Protein AF-A0A7S0RWA7-F1 (afdb_monomer)

Secondary structure (DSSP, 8-state):
-GGGHHHHHHHHHHHHHHHHHHHHHTTTTTS-TTTSSHHHHHHHHHHHHHH-HHHHHHTTHHHHHHHHHHHHHHHHHTT--SSSTTSPTT-TT-----S-TT----GGGSHHHHHHTTTT--S-HHHHHHS---GGGGHHHHHIIIIIHHHHHHHHHHT--TT-HHHHHHHHHHHHHHHTTS-TTSHHHHHHHHHHHHHHHHHHHHTPPP---HHHHHT-HHHHHHHHHHHHHHHHHHHHTT-

Mean predicted aligned error: 8.2 Å

InterPro domains:
  IPR012890 Intron Large complex component GCFC2-like [PTHR12214] (5-239)
  IPR022783 GCF, C-terminal [PF07842] (38-195)

Foldseek 3Di:
DVVPVLQVVQVVQLVVLVVVLVVLLCPLVPPDPCLSALLSVLVVLLVCCVVPVPVCVVVVVLVCLLVSNLSRLQSQCSPDDQLCVPARRSCPDDDDDPDPPDDGPEPCVTPNNVSLVCRPCPPDVVVSVVPPDDSNNCNVLVNCLPRVLVSLLCCLQPPQDLLDLSNLVNNVVRLVSNCVRDPCPDPSNVVSVVSNVVNLVVLQVVLDADPDDPVVCVVDVVNVVSRVVSVSSNVSNVSSPVD

Solvent-accessible surface area (backbone atoms only — not comparable to full-atom values): 13963 Å² total; per-residue (Å²): 127,75,82,70,56,53,62,58,50,22,52,53,50,34,53,52,52,48,53,52,52,57,51,60,73,47,74,40,70,85,44,57,76,63,63,41,39,66,67,39,42,49,52,53,55,51,49,43,42,72,76,36,48,68,59,37,58,76,66,45,42,59,76,46,48,46,68,70,45,41,64,57,46,51,60,55,52,71,73,63,52,52,72,53,68,86,50,59,78,54,42,84,88,72,79,95,65,97,61,82,82,87,68,84,60,54,71,76,76,34,71,60,40,64,68,50,70,63,52,81,38,69,97,48,59,74,58,42,73,71,71,53,90,56,71,42,68,52,36,60,41,49,41,41,65,70,54,47,45,61,52,49,38,49,42,54,65,75,67,56,46,59,63,36,53,66,33,25,38,37,50,51,48,55,52,54,61,46,52,77,61,45,55,70,85,40,69,72,45,41,50,39,53,48,41,49,50,51,52,52,51,52,51,50,62,74,22,58,73,79,94,68,54,70,70,59,35,75,73,29,74,65,50,41,51,52,47,56,50,25,51,52,43,40,54,32,31,56,52,14,78,71,93

Structure (mmCIF, N/CA/C/O backbone):
data_AF-A0A7S0RWA7-F1
#
_entry.id   AF-A0A7S0RWA7-F1
#
loop_
_atom_site.group_PDB
_atom_site.id
_atom_site.type_symbol
_atom_site.label_atom_id
_atom_site.label_alt_id
_atom_site.label_comp_id
_atom_site.label_asym_id
_atom_site.label_entity_id
_atom_site.label_seq_id
_atom_site.pdbx_PDB_ins_code
_atom_site.Cartn_x
_atom_site.Cartn_y
_atom_site.Cartn_z
_atom_site.occupancy
_atom_site.B_iso_or_equiv
_atom_site.auth_seq_id
_atom_site.auth_comp_id
_atom_site.auth_asym_id
_atom_site.auth_atom_id
_atom_site.pdbx_PDB_model_num
ATOM 1 N N . TRP A 1 1 ? 11.711 -21.401 -27.915 1.00 38.28 1 TRP A N 1
ATOM 2 C CA . TRP A 1 1 ? 11.589 -22.416 -26.856 1.00 38.28 1 TRP A CA 1
ATOM 3 C C . TRP A 1 1 ? 11.104 -21.820 -25.529 1.00 38.28 1 TRP A C 1
ATOM 5 O O . TRP A 1 1 ? 10.479 -22.558 -24.794 1.00 38.28 1 TRP A O 1
ATOM 15 N N . GLU A 1 2 ? 11.252 -20.511 -25.262 1.00 41.25 2 GLU A N 1
ATOM 16 C CA . GLU A 1 2 ? 10.719 -19.856 -24.040 1.00 41.25 2 GLU A CA 1
ATOM 17 C C . GLU A 1 2 ? 9.183 -19.671 -23.992 1.00 41.25 2 GLU A C 1
ATOM 19 O O . GLU A 1 2 ? 8.619 -19.583 -22.914 1.00 41.25 2 GLU A O 1
ATOM 24 N N . GLY A 1 3 ? 8.471 -19.676 -25.126 1.00 43.50 3 GLY A N 1
ATOM 25 C CA . GLY A 1 3 ? 7.028 -19.359 -25.153 1.00 43.50 3 GLY A CA 1
ATOM 26 C C . GLY A 1 3 ? 6.051 -20.483 -24.769 1.00 43.50 3 GLY A C 1
ATOM 27 O O . GLY A 1 3 ? 4.848 -20.263 -24.817 1.00 43.50 3 GLY A O 1
ATOM 28 N N . LEU A 1 4 ? 6.524 -21.697 -24.452 1.00 42.16 4 LEU A N 1
ATOM 29 C CA . LEU A 1 4 ? 5.655 -22.837 -24.087 1.00 42.16 4 LEU A CA 1
ATOM 30 C C . LEU A 1 4 ? 5.568 -23.077 -22.572 1.00 42.16 4 LEU A C 1
ATOM 32 O O . LEU A 1 4 ? 4.609 -23.694 -22.117 1.00 42.16 4 LEU A O 1
ATOM 36 N N . GLU A 1 5 ? 6.533 -22.589 -21.788 1.00 50.97 5 GLU A N 1
ATOM 37 C CA . GLU A 1 5 ? 6.518 -22.719 -20.322 1.00 50.97 5 GLU A CA 1
ATOM 38 C C . GLU A 1 5 ? 5.711 -21.602 -19.646 1.00 50.97 5 GLU A C 1
ATOM 40 O O . GLU A 1 5 ? 5.103 -21.829 -18.602 1.00 50.97 5 GLU A O 1
ATOM 45 N N . GLU A 1 6 ? 5.640 -20.430 -20.276 1.00 60.72 6 GLU A N 1
ATOM 46 C CA . GLU A 1 6 ? 4.922 -19.249 -19.789 1.00 60.72 6 GLU A CA 1
ATOM 47 C C . GLU A 1 6 ? 3.414 -19.486 -19.524 1.00 60.72 6 GLU A C 1
ATOM 49 O O . GLU A 1 6 ? 2.965 -19.176 -18.418 1.00 60.72 6 GLU A O 1
ATOM 54 N N . PRO A 1 7 ? 2.621 -20.109 -20.430 1.00 67.75 7 PRO A N 1
ATOM 55 C CA . PRO A 1 7 ? 1.195 -20.331 -20.170 1.00 67.75 7 PRO A CA 1
ATOM 56 C C . PRO A 1 7 ? 0.947 -21.350 -19.049 1.00 67.75 7 PRO A C 1
ATOM 58 O O . PRO A 1 7 ? 0.068 -21.154 -18.215 1.00 67.75 7 PRO A O 1
ATOM 61 N N . ALA A 1 8 ? 1.756 -22.412 -18.966 1.00 78.38 8 ALA A N 1
ATOM 62 C CA . ALA A 1 8 ? 1.624 -23.422 -17.915 1.00 78.38 8 ALA A CA 1
ATOM 63 C C . ALA A 1 8 ? 1.997 -22.867 -16.526 1.00 78.38 8 ALA A C 1
ATOM 65 O O . ALA A 1 8 ? 1.396 -23.235 -15.513 1.00 78.38 8 ALA A O 1
ATOM 66 N N . GLN A 1 9 ? 2.983 -21.966 -16.463 1.00 78.44 9 GLN A N 1
ATOM 67 C CA . GLN A 1 9 ? 3.357 -21.264 -15.234 1.00 78.44 9 GLN A CA 1
ATOM 68 C C . GLN A 1 9 ? 2.274 -20.271 -14.800 1.00 78.44 9 GLN A C 1
ATOM 70 O O . GLN A 1 9 ? 1.915 -20.250 -13.620 1.00 78.44 9 GLN A O 1
ATOM 75 N N . ALA A 1 10 ? 1.714 -19.513 -15.745 1.00 79.06 10 ALA A N 1
ATOM 76 C CA . ALA A 1 10 ? 0.605 -18.596 -15.502 1.00 79.06 10 ALA A CA 1
ATOM 77 C C . ALA A 1 10 ? -0.643 -19.316 -14.968 1.00 79.06 10 ALA A C 1
ATOM 79 O O . ALA A 1 10 ? -1.221 -18.894 -13.966 1.00 79.06 10 ALA A O 1
ATOM 80 N N . GLU A 1 11 ? -1.024 -20.445 -15.571 1.00 83.94 11 GLU A N 1
ATOM 81 C CA . GLU A 1 11 ? -2.154 -21.258 -15.106 1.00 83.94 11 GLU A CA 1
ATOM 82 C C . GLU A 1 11 ? -1.924 -21.807 -13.694 1.00 83.94 11 GLU A C 1
ATOM 84 O O . GLU A 1 11 ? -2.813 -21.737 -12.839 1.00 83.94 11 GLU A O 1
ATOM 89 N N . ARG A 1 12 ? -0.716 -22.313 -13.413 1.00 86.50 12 ARG A N 1
ATOM 90 C CA . ARG A 1 12 ? -0.358 -22.808 -12.077 1.00 86.50 12 ARG A CA 1
ATOM 91 C C . ARG A 1 12 ? -0.399 -21.693 -11.033 1.00 86.50 12 ARG A C 1
ATOM 93 O O . ARG A 1 12 ? -0.885 -21.923 -9.924 1.00 86.50 12 ARG A O 1
ATOM 100 N N . TYR A 1 13 ? 0.097 -20.507 -11.378 1.00 83.94 13 TYR A N 1
ATOM 101 C CA . TYR A 1 13 ? 0.016 -19.327 -10.523 1.00 83.94 13 TYR A CA 1
ATOM 102 C C . TYR A 1 13 ? -1.443 -18.946 -10.251 1.00 83.94 13 TYR A C 1
ATOM 104 O O . TYR A 1 13 ? -1.824 -18.822 -9.091 1.00 83.94 13 TYR A O 1
ATOM 112 N N . ALA A 1 14 ? -2.279 -18.850 -11.288 1.00 84.62 14 ALA A N 1
ATOM 113 C CA . ALA A 1 14 ? -3.688 -18.487 -11.151 1.00 84.62 14 ALA A CA 1
ATOM 114 C C . ALA A 1 14 ? -4.474 -19.492 -10.290 1.00 84.62 14 ALA A C 1
ATOM 116 O O . ALA A 1 14 ? -5.289 -19.094 -9.455 1.00 84.62 14 ALA A O 1
ATOM 117 N N . ALA A 1 15 ? -4.210 -20.793 -10.454 1.00 88.44 15 ALA A N 1
ATOM 118 C CA . ALA A 1 15 ? -4.806 -21.838 -9.624 1.00 88.44 15 ALA A CA 1
ATOM 119 C C . ALA A 1 15 ? -4.381 -21.704 -8.154 1.00 88.44 15 ALA A C 1
ATOM 121 O O . ALA A 1 15 ? -5.233 -21.720 -7.265 1.00 88.44 15 ALA A O 1
ATOM 122 N N . ARG A 1 16 ? -3.080 -21.506 -7.898 1.00 89.12 16 ARG A N 1
ATOM 123 C CA . ARG A 1 16 ? -2.559 -21.338 -6.535 1.00 89.12 16 ARG A CA 1
ATOM 124 C C . ARG A 1 16 ? -3.069 -20.059 -5.876 1.00 89.12 16 ARG A C 1
ATOM 126 O O . ARG A 1 16 ? -3.416 -20.081 -4.701 1.00 89.12 16 ARG A O 1
ATOM 133 N N . HIS A 1 17 ? -3.128 -18.963 -6.624 1.00 86.75 17 HIS A N 1
ATOM 134 C CA . HIS A 1 17 ? -3.680 -17.698 -6.158 1.00 86.75 17 HIS A CA 1
ATOM 135 C C . HIS A 1 17 ? -5.142 -17.869 -5.731 1.00 86.75 17 HIS A C 1
ATOM 137 O O . HIS A 1 17 ? -5.516 -17.451 -4.639 1.00 86.75 17 HIS A O 1
ATOM 143 N N . ARG A 1 18 ? -5.959 -18.547 -6.548 1.00 88.44 18 ARG A N 1
ATOM 144 C CA . ARG A 1 18 ? -7.365 -18.820 -6.222 1.00 88.44 18 ARG A CA 1
ATOM 145 C C . ARG A 1 18 ? -7.515 -19.644 -4.946 1.00 88.44 18 ARG A C 1
ATOM 147 O O . ARG A 1 18 ? -8.280 -19.248 -4.079 1.00 88.44 18 ARG A O 1
ATOM 154 N N . GLU A 1 19 ? -6.748 -20.724 -4.809 1.00 92.56 19 GLU A N 1
ATOM 155 C CA . GLU A 1 19 ? -6.737 -21.564 -3.602 1.00 92.56 19 GLU A CA 1
ATOM 156 C C . GLU A 1 19 ? -6.406 -20.742 -2.344 1.00 92.56 19 GLU A C 1
ATOM 158 O O . GLU A 1 19 ? -7.077 -20.862 -1.321 1.00 92.56 19 GLU A O 1
ATOM 163 N N . VAL A 1 20 ? -5.397 -19.867 -2.425 1.00 91.62 20 VAL A N 1
ATOM 164 C CA . VAL A 1 20 ? -5.009 -18.987 -1.312 1.00 91.62 20 VAL A CA 1
ATOM 165 C C . VAL A 1 20 ? -6.119 -17.991 -0.971 1.00 91.62 20 VAL A C 1
ATOM 167 O O . VAL A 1 20 ? -6.389 -17.782 0.209 1.00 91.62 20 VAL A O 1
ATOM 170 N N . MET A 1 21 ? -6.782 -17.401 -1.969 1.00 89.19 21 MET A N 1
ATOM 171 C CA . MET A 1 21 ? -7.878 -16.450 -1.738 1.00 89.19 21 MET A CA 1
ATOM 172 C C . MET A 1 21 ? -9.136 -17.127 -1.180 1.00 89.19 21 MET A C 1
ATOM 174 O O . MET A 1 21 ? -9.784 -16.574 -0.293 1.00 89.19 21 MET 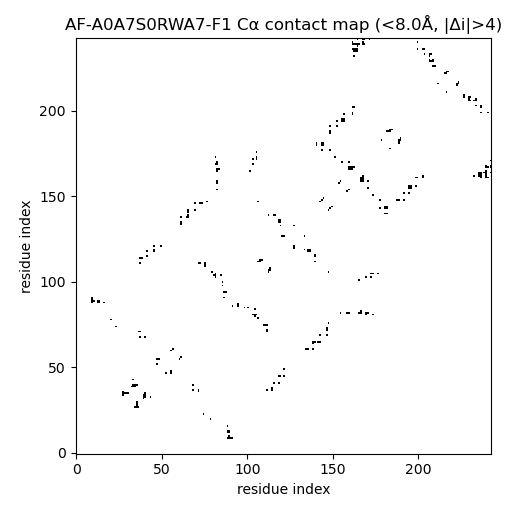A O 1
ATOM 178 N N . GLU A 1 22 ? -9.459 -18.338 -1.639 1.00 91.00 22 GLU A N 1
ATOM 179 C CA . GLU A 1 22 ? -10.543 -19.151 -1.074 1.00 91.00 22 GLU A CA 1
ATOM 180 C C . GLU A 1 22 ? -10.253 -19.514 0.388 1.00 91.00 22 GLU A C 1
ATOM 182 O O . GLU A 1 22 ? -11.122 -19.360 1.245 1.00 91.00 22 GLU A O 1
ATOM 187 N N . ALA A 1 23 ? -9.016 -19.9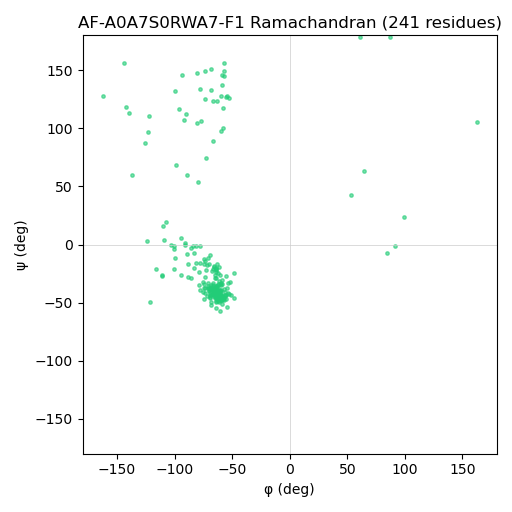10 0.705 1.00 91.62 23 ALA A N 1
ATOM 188 C CA . ALA A 1 23 ? -8.607 -20.158 2.085 1.00 91.62 23 ALA A CA 1
ATOM 189 C C . ALA A 1 23 ? -8.695 -18.884 2.944 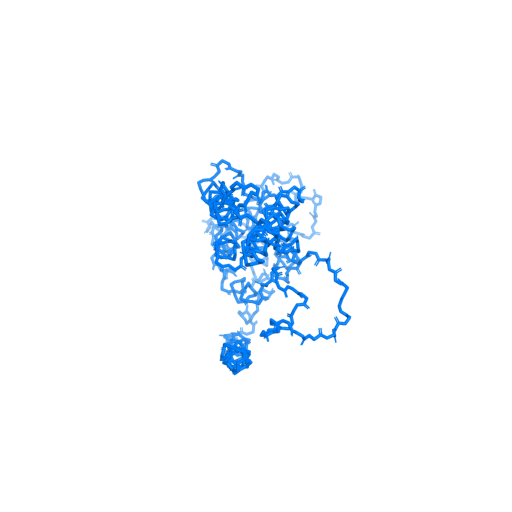1.00 91.62 23 ALA A C 1
ATOM 191 O O . ALA A 1 23 ? -9.261 -18.928 4.037 1.00 91.62 23 ALA A O 1
ATOM 192 N N . ALA A 1 24 ? -8.211 -17.742 2.439 1.00 89.69 24 ALA A N 1
ATOM 193 C CA . ALA A 1 24 ? -8.260 -16.451 3.130 1.00 89.69 24 ALA A CA 1
ATOM 194 C C . ALA A 1 24 ? -9.695 -16.037 3.510 1.00 89.69 24 ALA A C 1
ATOM 196 O O . ALA A 1 24 ? -9.916 -15.540 4.614 1.00 89.69 24 ALA A O 1
ATOM 197 N N . ALA A 1 25 ? -10.678 -16.311 2.645 1.00 88.12 25 ALA A N 1
ATOM 198 C CA . ALA A 1 25 ? -12.090 -16.028 2.910 1.00 88.12 25 ALA A CA 1
ATOM 199 C C . ALA A 1 25 ? -12.686 -16.853 4.068 1.00 88.12 25 ALA A C 1
ATOM 201 O O . ALA A 1 25 ? -13.715 -16.477 4.623 1.00 88.12 25 ALA A O 1
ATOM 202 N N . THR A 1 26 ? -12.049 -17.965 4.444 1.00 92.94 26 THR A N 1
ATOM 203 C CA . THR A 1 26 ? -12.540 -18.883 5.488 1.00 92.94 26 THR A CA 1
ATOM 204 C C . THR A 1 26 ? -11.808 -18.756 6.825 1.00 92.94 26 THR A C 1
ATOM 206 O O . THR A 1 26 ? -12.179 -19.436 7.776 1.00 92.94 26 THR A O 1
ATOM 209 N N . VAL A 1 27 ? -10.811 -17.867 6.938 1.00 93.81 27 VAL A N 1
ATOM 210 C CA . VAL A 1 27 ? -9.953 -17.734 8.137 1.00 93.81 27 VAL A CA 1
ATOM 211 C C . VAL A 1 27 ? -10.733 -17.421 9.419 1.00 93.81 27 VAL A C 1
ATOM 213 O O . VAL A 1 27 ? -10.302 -17.831 10.488 1.00 93.81 27 VAL A O 1
ATOM 216 N N . PHE A 1 28 ? -11.865 -16.719 9.318 1.00 93.44 28 PHE A N 1
ATOM 217 C CA . PHE A 1 28 ? -12.720 -16.362 10.459 1.00 93.44 28 PHE A CA 1
ATOM 218 C C . PHE A 1 28 ? -14.060 -17.113 10.475 1.00 93.44 28 PHE A C 1
ATOM 220 O O . PHE A 1 28 ? -14.987 -16.699 11.164 1.00 93.44 28 PHE A O 1
ATOM 227 N N . ALA A 1 29 ? -14.195 -18.197 9.704 1.00 92.19 29 ALA A N 1
ATOM 228 C CA . ALA A 1 29 ? -15.466 -18.913 9.568 1.00 92.19 29 ALA A CA 1
ATOM 229 C C . ALA A 1 29 ? -15.915 -19.633 10.854 1.00 92.19 29 ALA A C 1
ATOM 231 O O . ALA A 1 29 ? -17.099 -19.924 11.007 1.00 92.19 29 ALA A O 1
ATOM 232 N N . ASP A 1 30 ? -14.981 -19.937 11.754 1.00 94.25 30 ASP A N 1
ATOM 233 C CA . ASP A 1 30 ? -15.203 -20.584 13.050 1.00 94.25 30 ASP A CA 1
ATOM 234 C C . ASP A 1 30 ? -15.198 -19.602 14.234 1.00 94.25 30 ASP A C 1
ATOM 236 O O . ASP A 1 30 ? -15.404 -20.019 15.374 1.00 94.25 30 ASP A O 1
ATOM 240 N N . ALA A 1 31 ? -14.977 -18.309 13.981 1.00 94.00 31 ALA A N 1
ATOM 241 C CA . ALA A 1 31 ? -15.070 -17.273 15.000 1.00 94.00 31 ALA A CA 1
ATOM 242 C C . ALA A 1 31 ? -16.537 -17.001 15.371 1.00 94.00 31 ALA A C 1
ATOM 244 O O . ALA A 1 31 ? -17.433 -17.090 14.530 1.00 94.00 31 ALA A O 1
ATOM 245 N N . ASP A 1 32 ? -16.781 -16.614 16.626 1.00 94.56 32 ASP A N 1
ATOM 246 C CA . ASP A 1 32 ? -18.096 -16.122 17.042 1.00 94.56 32 ASP A CA 1
ATOM 247 C C . ASP A 1 32 ? -18.518 -14.916 16.188 1.00 94.56 32 ASP A C 1
ATOM 249 O O . ASP A 1 32 ? -17.680 -14.116 15.766 1.00 94.56 32 ASP A O 1
ATOM 253 N N . GLU A 1 33 ? -19.826 -14.745 15.966 1.00 92.31 33 GLU A N 1
ATOM 254 C CA . GLU A 1 33 ? -20.394 -13.696 15.096 1.00 92.31 33 GLU A CA 1
ATOM 255 C C . GLU A 1 33 ? -19.870 -12.290 15.440 1.00 92.31 33 GLU A C 1
ATOM 257 O O . GLU A 1 33 ? -19.637 -11.454 14.567 1.00 92.31 33 GLU A O 1
ATOM 262 N N . GLU A 1 34 ? -19.594 -12.063 16.722 1.00 91.94 34 GLU A N 1
ATOM 263 C CA . GLU A 1 34 ? -19.056 -10.819 17.256 1.00 91.94 34 GLU A CA 1
ATOM 264 C C . GLU A 1 34 ? -17.594 -10.513 16.890 1.00 91.94 34 GLU A C 1
ATOM 266 O O . GLU A 1 34 ? -17.175 -9.356 16.979 1.00 91.94 34 GLU A O 1
ATOM 271 N N . PHE A 1 35 ? -16.839 -11.514 16.439 1.00 92.56 35 PHE A N 1
ATOM 272 C CA . PHE A 1 35 ? -15.452 -11.397 15.980 1.00 92.56 35 PHE A CA 1
ATOM 273 C C . PHE A 1 35 ? -15.258 -11.919 14.549 1.00 92.56 35 PHE A C 1
ATOM 275 O O . PHE A 1 35 ? -14.145 -11.929 14.043 1.00 92.56 35 PHE A O 1
ATOM 282 N N . ALA A 1 36 ? -16.317 -12.347 13.862 1.00 92.69 36 ALA A N 1
ATOM 283 C CA . ALA A 1 36 ? -16.200 -12.929 12.526 1.00 92.69 36 ALA A CA 1
ATOM 284 C C . ALA A 1 36 ? -15.861 -11.895 11.433 1.00 92.69 36 ALA A C 1
ATOM 286 O O . ALA A 1 36 ? -15.432 -12.258 10.337 1.00 92.69 36 ALA A O 1
ATOM 287 N N . SER A 1 37 ? -16.055 -10.596 11.695 1.00 94.50 37 SER A N 1
ATOM 288 C CA . SER A 1 37 ? -15.815 -9.538 10.709 1.00 94.50 37 SER A CA 1
ATOM 289 C C . SER A 1 37 ? -15.256 -8.253 11.314 1.00 94.50 37 SER A C 1
ATOM 291 O O . SER A 1 37 ? -15.501 -7.925 12.474 1.00 94.50 37 SER A O 1
ATOM 293 N N . LEU A 1 38 ? -14.566 -7.473 10.475 1.00 95.75 38 LEU A N 1
ATOM 294 C CA . LEU A 1 38 ? -14.041 -6.156 10.841 1.00 95.75 38 LEU A CA 1
ATOM 295 C C . LEU A 1 38 ? -15.138 -5.220 11.370 1.00 95.75 38 LEU A C 1
ATOM 297 O O . LEU A 1 38 ? -14.936 -4.550 12.378 1.00 95.75 38 LEU A O 1
ATOM 301 N N . GLY A 1 39 ? -16.302 -5.206 10.712 1.00 95.38 39 GLY A N 1
ATOM 302 C CA . GLY A 1 39 ? -17.442 -4.383 11.117 1.00 95.38 39 GLY A CA 1
ATOM 303 C C . GLY A 1 39 ? -18.016 -4.789 12.477 1.00 95.38 39 GLY A C 1
ATOM 304 O O . GLY A 1 39 ? -18.332 -3.918 13.283 1.00 95.38 39 GLY A O 1
ATOM 305 N N . ALA A 1 40 ? -18.083 -6.093 12.771 1.00 95.12 40 ALA A N 1
ATOM 306 C CA . ALA A 1 40 ? -18.539 -6.584 14.073 1.00 95.12 40 ALA A CA 1
ATOM 307 C C . ALA A 1 40 ? -17.592 -6.150 15.205 1.00 95.12 40 ALA A C 1
ATOM 309 O O . ALA A 1 40 ? -18.041 -5.616 16.220 1.00 95.12 40 ALA A O 1
ATOM 310 N N . VAL A 1 41 ? -16.276 -6.288 15.000 1.00 96.25 41 VAL A N 1
ATOM 311 C CA . VAL A 1 41 ? -15.276 -5.833 15.980 1.00 96.25 41 VAL A CA 1
ATOM 312 C C . VAL A 1 41 ? -15.319 -4.314 16.146 1.00 96.25 41 VAL A C 1
ATOM 314 O O . VAL A 1 41 ? -15.275 -3.834 17.279 1.00 96.25 41 VAL A O 1
ATOM 317 N N . LYS A 1 42 ? -15.453 -3.557 15.045 1.00 95.62 42 LYS A N 1
ATOM 318 C CA . LYS A 1 42 ? -15.608 -2.094 15.081 1.00 95.62 42 LYS A CA 1
ATOM 319 C C . LYS A 1 42 ? -16.779 -1.693 15.972 1.00 95.62 42 LYS A C 1
ATOM 321 O O . LYS A 1 42 ? -16.570 -0.941 16.919 1.00 95.62 42 LYS A O 1
ATOM 326 N N . ALA A 1 43 ? -17.964 -2.248 15.713 1.00 94.06 43 ALA A N 1
ATOM 327 C CA . ALA A 1 43 ? -19.177 -1.916 16.452 1.00 94.06 43 ALA A CA 1
ATOM 328 C C . ALA A 1 43 ? -19.007 -2.132 17.963 1.00 94.06 43 ALA A C 1
ATOM 330 O O . ALA A 1 43 ? -19.348 -1.260 18.753 1.00 94.06 43 ALA A O 1
ATOM 331 N N . ARG A 1 44 ? -18.383 -3.240 18.384 1.00 94.19 44 ARG A N 1
ATOM 332 C CA . ARG A 1 44 ? -18.151 -3.500 19.816 1.00 94.19 44 ARG A CA 1
ATOM 333 C C . ARG A 1 44 ? -17.185 -2.524 20.470 1.00 94.19 44 ARG A C 1
ATOM 335 O O . ARG A 1 44 ? -17.375 -2.169 21.632 1.00 94.19 44 ARG A O 1
ATOM 342 N N . LEU A 1 45 ? -16.124 -2.133 19.767 1.00 94.12 45 LEU A N 1
ATOM 343 C CA . LEU A 1 45 ? -15.159 -1.174 20.305 1.00 94.12 45 LEU A CA 1
ATOM 344 C C . LEU A 1 45 ? -15.759 0.233 20.385 1.00 94.12 45 LEU A C 1
ATOM 346 O O . LEU A 1 45 ? -15.521 0.935 21.368 1.00 94.12 45 LEU A O 1
ATOM 350 N N . GLU A 1 46 ? -16.598 0.607 19.419 1.00 92.75 46 GLU A N 1
ATOM 351 C CA . GLU A 1 46 ? -17.374 1.849 19.464 1.00 92.75 46 GLU A CA 1
ATOM 352 C C . GLU A 1 46 ? -18.402 1.826 20.602 1.00 92.75 46 GLU A C 1
ATOM 354 O O . GLU A 1 46 ? -18.462 2.774 21.385 1.00 92.75 46 GLU A O 1
ATOM 359 N N . ASP A 1 47 ? -19.126 0.720 20.786 1.00 93.31 47 ASP A N 1
ATOM 360 C CA . ASP A 1 47 ? -20.053 0.534 21.908 1.00 93.31 47 ASP A CA 1
ATOM 361 C C . ASP A 1 47 ? -19.334 0.612 23.261 1.00 93.31 47 ASP A C 1
ATOM 363 O O . ASP A 1 47 ? -19.848 1.222 24.205 1.00 93.31 47 ASP A O 1
ATOM 367 N N . PHE A 1 48 ? -18.129 0.039 23.368 1.00 93.19 48 PHE A N 1
ATOM 368 C CA . PHE A 1 48 ? -17.297 0.144 24.568 1.00 93.19 48 PHE A CA 1
ATOM 369 C C . PHE A 1 48 ? -16.871 1.596 24.828 1.00 93.19 48 PHE A C 1
ATOM 371 O O . PHE A 1 48 ? -17.008 2.076 25.957 1.00 93.19 48 PHE A O 1
ATOM 378 N N . LYS A 1 49 ? -16.428 2.317 23.790 1.00 91.25 49 LYS A N 1
ATOM 379 C CA . LYS A 1 49 ? -16.049 3.736 23.877 1.00 91.25 49 LYS A CA 1
ATOM 380 C C . LYS A 1 49 ? -17.229 4.617 24.299 1.00 91.25 49 LYS A C 1
ATOM 382 O O . LYS A 1 49 ? -17.054 5.497 25.141 1.00 91.25 49 LYS A O 1
ATOM 387 N N . LEU A 1 50 ? -18.423 4.361 23.762 1.00 90.44 50 LEU A N 1
ATOM 388 C CA . LEU A 1 50 ? -19.647 5.108 24.075 1.00 90.44 50 LEU A CA 1
ATOM 389 C C . LEU A 1 50 ? -20.180 4.799 25.479 1.00 90.44 50 LEU A C 1
ATOM 391 O O . LEU A 1 50 ? -20.560 5.712 26.211 1.00 90.44 50 LEU A O 1
AT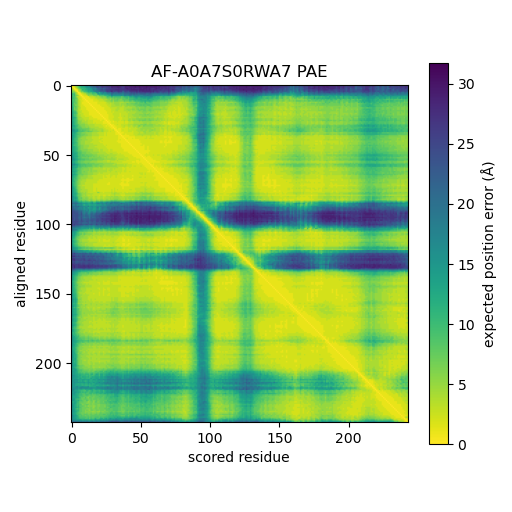OM 395 N N . SER A 1 51 ? -20.202 3.523 25.864 1.00 93.38 51 SER A N 1
ATOM 396 C CA . SER A 1 51 ? -20.792 3.080 27.135 1.00 93.38 51 SER A CA 1
ATOM 397 C C . SER A 1 51 ? -19.872 3.334 28.331 1.00 93.38 51 SER A C 1
ATOM 399 O O . SER A 1 51 ? -20.347 3.650 29.423 1.00 93.38 51 SER A O 1
ATOM 401 N N . TYR A 1 52 ? -18.555 3.216 28.133 1.00 93.38 52 TYR A N 1
ATOM 402 C CA . TYR A 1 52 ? -17.548 3.292 29.195 1.00 93.38 52 TYR A CA 1
ATOM 403 C C . TYR A 1 52 ? -16.328 4.140 28.778 1.00 93.38 52 TYR A C 1
ATOM 405 O O . TYR A 1 52 ? -15.193 3.657 28.812 1.00 93.38 52 TYR A O 1
ATOM 413 N N . PRO A 1 53 ? -16.502 5.435 28.443 1.00 90.06 53 PRO A N 1
ATOM 414 C CA . PRO A 1 53 ? -15.430 6.275 27.893 1.00 90.06 53 PRO A CA 1
ATOM 415 C C . PRO A 1 53 ? -14.216 6.401 28.824 1.00 90.06 53 PRO A C 1
ATOM 417 O O . PRO A 1 53 ? -13.071 6.442 28.374 1.00 90.06 53 PRO A O 1
ATOM 420 N N . ARG A 1 54 ? -14.445 6.422 30.145 1.00 92.12 54 ARG A N 1
ATOM 421 C CA . ARG A 1 54 ? -13.365 6.488 31.138 1.00 92.12 54 ARG A CA 1
ATOM 422 C C . ARG A 1 54 ? -12.523 5.214 31.146 1.00 92.12 54 ARG A C 1
ATOM 424 O O . ARG A 1 54 ? -11.302 5.303 31.218 1.00 92.12 54 ARG A O 1
ATOM 431 N N . ASP A 1 55 ? -13.158 4.049 31.071 1.00 95.06 55 ASP A N 1
ATOM 432 C CA . ASP A 1 55 ? -12.454 2.766 31.086 1.00 95.06 55 ASP A CA 1
ATOM 433 C C . ASP A 1 55 ? -11.755 2.511 29.748 1.00 95.06 55 ASP A C 1
ATOM 435 O O . ASP A 1 55 ? -10.610 2.057 29.735 1.00 95.06 55 ASP A O 1
ATOM 439 N N . TYR A 1 56 ? -12.376 2.908 28.633 1.00 93.44 56 TYR A N 1
ATOM 440 C CA . TYR A 1 56 ? -11.742 2.924 27.312 1.00 93.44 56 TYR A CA 1
ATOM 441 C C . TYR A 1 56 ? -10.445 3.753 27.318 1.00 93.44 56 TYR A C 1
ATOM 443 O O . TYR A 1 56 ? -9.392 3.294 26.871 1.00 93.44 56 TYR A O 1
ATOM 451 N N . GLY A 1 57 ? -10.494 4.958 27.898 1.00 91.12 57 GLY A N 1
ATOM 452 C CA . GLY A 1 57 ? -9.318 5.812 28.066 1.00 91.12 57 GLY A CA 1
ATOM 453 C C . GLY A 1 57 ? -8.260 5.201 28.991 1.00 91.12 57 GLY A C 1
ATOM 454 O O . GLY A 1 57 ? -7.090 5.128 28.622 1.00 91.12 57 GLY A O 1
ATOM 455 N N . ASN A 1 58 ? -8.664 4.706 30.167 1.00 94.00 58 ASN A N 1
ATOM 456 C CA . ASN A 1 58 ? -7.753 4.129 31.167 1.00 94.00 58 ASN A CA 1
ATOM 457 C C . ASN A 1 58 ? -7.049 2.850 30.690 1.00 94.00 58 ASN A C 1
ATOM 459 O O . ASN A 1 58 ? -5.949 2.545 31.148 1.00 94.00 58 ASN A O 1
ATOM 463 N N . THR A 1 59 ? -7.684 2.087 29.801 1.00 94.50 59 THR A N 1
ATOM 464 C CA . THR A 1 59 ? -7.099 0.881 29.192 1.00 94.50 59 THR A CA 1
ATOM 465 C C . THR A 1 59 ? -6.221 1.195 27.983 1.00 94.50 59 THR A C 1
ATOM 467 O O . THR A 1 59 ? -5.623 0.282 27.418 1.00 94.50 59 THR A O 1
ATOM 470 N N . TYR A 1 60 ? -6.101 2.476 27.606 1.00 92.69 60 TYR A N 1
ATOM 471 C CA . TYR A 1 60 ? -5.374 2.930 26.421 1.00 92.69 60 TYR A CA 1
ATOM 472 C C . TYR A 1 60 ? -5.832 2.202 25.155 1.00 92.69 60 TYR A C 1
ATOM 474 O O . TYR A 1 60 ? -5.021 1.778 24.328 1.00 92.69 60 TYR A O 1
ATOM 482 N N . MET A 1 61 ? -7.149 2.034 25.009 1.00 93.94 61 MET A N 1
ATOM 483 C CA . MET A 1 61 ? -7.708 1.175 23.970 1.00 93.94 61 MET A CA 1
ATOM 484 C C . MET A 1 61 ? -7.316 1.621 22.551 1.00 93.94 61 MET A C 1
ATOM 486 O O . MET A 1 61 ? -7.017 0.774 21.712 1.00 93.94 61 MET A O 1
ATOM 490 N N . HIS A 1 62 ? -7.168 2.929 22.328 1.00 91.44 62 HIS A N 1
ATOM 491 C CA . HIS A 1 62 ? -6.653 3.536 21.091 1.00 91.44 62 HIS A CA 1
ATOM 492 C C . HIS A 1 62 ? -5.266 3.028 20.654 1.00 91.44 62 HIS A C 1
ATOM 494 O O . HIS A 1 62 ? -4.953 3.002 19.468 1.00 91.44 62 HIS A O 1
ATOM 500 N N . LEU A 1 63 ? -4.420 2.570 21.584 1.00 94.12 63 LEU A N 1
ATOM 501 C CA . LEU A 1 63 ? -3.126 1.961 21.245 1.00 94.12 63 LEU A CA 1
ATOM 502 C C . LEU A 1 63 ? -3.272 0.504 20.785 1.00 94.12 63 LEU A C 1
ATOM 504 O O . LEU A 1 63 ? -2.407 -0.023 20.081 1.00 94.12 63 LEU A O 1
ATOM 508 N N . SER A 1 64 ? -4.359 -0.152 21.195 1.00 95.00 64 SER A N 1
ATOM 509 C CA . SER A 1 64 ? -4.643 -1.563 20.921 1.00 95.00 64 SER A CA 1
ATOM 510 C C . SER A 1 64 ? -5.518 -1.758 19.681 1.00 95.00 64 SER A C 1
ATOM 512 O O . SER A 1 64 ? -5.411 -2.797 19.025 1.00 95.00 64 SER A O 1
ATOM 514 N N . THR A 1 65 ? -6.337 -0.769 19.311 1.00 94.62 65 THR A N 1
ATOM 515 C CA . THR A 1 65 ? -7.229 -0.828 18.140 1.00 94.62 65 THR A CA 1
ATOM 516 C C . THR A 1 65 ? -6.502 -1.192 16.838 1.00 94.62 65 THR A C 1
ATOM 518 O O . THR A 1 65 ? -6.990 -2.094 16.149 1.00 94.62 65 THR A O 1
ATOM 521 N N . PRO A 1 66 ? -5.295 -0.674 16.506 1.00 95.94 66 PRO A N 1
ATOM 522 C CA . PRO A 1 66 ? -4.626 -1.080 15.272 1.00 95.94 66 PRO A CA 1
ATOM 523 C C . PRO A 1 66 ? -4.249 -2.565 15.285 1.00 95.94 66 PRO A C 1
ATOM 525 O O . PRO A 1 66 ? -4.304 -3.234 14.254 1.00 95.94 66 PRO A O 1
ATOM 528 N N . ALA A 1 67 ? -3.871 -3.106 16.448 1.00 96.19 67 ALA A N 1
ATOM 529 C CA . ALA A 1 67 ? -3.508 -4.514 16.584 1.00 96.19 67 ALA A CA 1
ATOM 530 C C . ALA A 1 67 ? -4.730 -5.434 16.451 1.00 96.19 67 ALA A C 1
ATOM 532 O O . ALA A 1 67 ? -4.623 -6.483 15.818 1.00 96.19 67 ALA A O 1
ATOM 533 N N . LEU A 1 68 ? -5.884 -5.021 16.982 1.00 96.31 68 LEU A N 1
ATOM 534 C CA . LEU A 1 68 ? -7.140 -5.766 16.864 1.00 96.31 68 LEU A CA 1
ATOM 535 C C . LEU A 1 68 ? -7.674 -5.800 15.431 1.00 96.31 68 LEU A C 1
ATOM 537 O O . LEU A 1 68 ? -8.168 -6.834 14.988 1.00 96.31 68 LEU A O 1
ATOM 541 N N . PHE A 1 69 ? -7.538 -4.702 14.686 1.00 97.50 69 PHE A N 1
ATOM 542 C CA . PHE A 1 69 ? -8.002 -4.635 13.299 1.00 97.50 69 PHE A CA 1
ATOM 543 C C . PHE A 1 69 ? -7.004 -5.214 12.285 1.00 97.50 69 PHE A C 1
ATOM 545 O O . PHE A 1 69 ? -7.398 -5.616 11.188 1.00 97.50 69 PHE A O 1
ATOM 552 N N . SER A 1 70 ? -5.721 -5.321 12.651 1.00 97.06 70 SER A N 1
ATOM 553 C CA . SER A 1 70 ? -4.647 -5.788 11.760 1.00 97.06 70 SER A CA 1
ATOM 554 C C . SER A 1 70 ? -4.929 -7.113 11.033 1.00 97.06 70 SER A C 1
ATOM 556 O O . SER A 1 70 ? -4.624 -7.179 9.842 1.00 97.06 70 SER A O 1
ATOM 558 N N . PRO A 1 71 ? -5.475 -8.172 11.667 1.00 95.94 71 PRO A N 1
ATOM 559 C CA . PRO A 1 71 ? -5.751 -9.432 10.977 1.00 95.94 71 PRO A CA 1
ATOM 560 C C . PRO A 1 71 ? -6.725 -9.278 9.801 1.00 95.94 71 PRO A C 1
ATOM 562 O O . PRO A 1 71 ? -6.446 -9.772 8.711 1.00 95.94 71 PRO A O 1
ATOM 565 N N . TYR A 1 72 ? -7.817 -8.533 9.987 1.00 95.62 72 TYR A N 1
ATOM 566 C CA . TYR A 1 72 ? -8.813 -8.302 8.936 1.00 95.62 72 TYR A CA 1
ATOM 567 C C . TYR A 1 72 ? -8.254 -7.436 7.809 1.00 95.62 72 TYR A C 1
ATOM 569 O O . TYR A 1 72 ? -8.438 -7.756 6.636 1.00 95.62 72 TYR A O 1
ATOM 577 N N . VAL A 1 73 ? -7.531 -6.367 8.162 1.00 96.62 73 VAL A N 1
ATOM 578 C CA . VAL A 1 73 ? -6.894 -5.480 7.179 1.00 96.62 73 VAL A CA 1
ATOM 579 C C . VAL A 1 73 ? -5.881 -6.261 6.341 1.00 96.62 73 VAL A C 1
ATOM 581 O O . VAL A 1 73 ? -5.885 -6.145 5.121 1.00 96.62 73 VAL A O 1
ATOM 584 N N . ARG A 1 74 ? -5.061 -7.123 6.959 1.00 95.38 74 ARG A N 1
ATOM 585 C CA . ARG A 1 74 ? -4.102 -7.976 6.235 1.00 95.38 74 ARG A CA 1
ATOM 586 C C . ARG A 1 74 ? -4.782 -8.915 5.245 1.00 95.38 74 ARG A C 1
ATOM 588 O O . ARG A 1 74 ? -4.297 -9.014 4.125 1.00 95.38 74 ARG A O 1
ATOM 595 N N . LEU A 1 75 ? -5.883 -9.571 5.625 1.00 92.81 75 LEU A N 1
ATOM 596 C CA . LEU A 1 75 ? -6.619 -10.442 4.699 1.00 92.81 75 LEU A CA 1
ATOM 597 C C . LEU A 1 75 ? -7.151 -9.668 3.491 1.00 92.81 75 LEU A C 1
ATOM 599 O O . LEU A 1 75 ? -7.068 -10.162 2.373 1.00 92.81 75 LEU A O 1
ATOM 603 N N . GLN A 1 76 ? -7.647 -8.446 3.691 1.00 91.81 76 GLN A N 1
ATOM 604 C CA . GLN A 1 76 ? -8.095 -7.615 2.571 1.00 91.81 76 GLN A CA 1
ATOM 605 C C . GLN A 1 76 ? -6.926 -7.137 1.701 1.00 91.81 76 GLN A C 1
ATOM 607 O O . GLN A 1 76 ? -7.007 -7.204 0.478 1.00 91.81 76 GLN A O 1
ATOM 612 N N . LEU A 1 77 ? -5.807 -6.734 2.314 1.00 92.25 77 LEU A N 1
ATOM 613 C CA . LEU A 1 77 ? -4.597 -6.332 1.591 1.00 92.25 77 LEU A CA 1
ATOM 614 C C . LEU A 1 77 ? -3.964 -7.476 0.787 1.00 92.25 77 LEU A C 1
ATOM 616 O O . LEU A 1 77 ? -3.246 -7.199 -0.165 1.00 92.25 77 LEU A O 1
ATOM 620 N N . MET A 1 78 ? -4.239 -8.747 1.104 1.00 89.25 78 MET A N 1
ATOM 621 C CA . MET A 1 78 ? -3.787 -9.865 0.262 1.00 89.25 78 MET A CA 1
ATOM 622 C C . MET A 1 78 ? -4.375 -9.810 -1.153 1.00 89.25 78 MET A C 1
ATOM 624 O O . MET A 1 78 ? -3.722 -10.256 -2.091 1.00 89.25 78 MET A O 1
ATOM 628 N N . ALA A 1 79 ? -5.587 -9.274 -1.307 1.00 85.69 79 ALA A N 1
ATOM 629 C CA . ALA A 1 79 ? -6.236 -9.088 -2.602 1.00 85.69 79 ALA A CA 1
ATOM 630 C C . ALA A 1 79 ? -5.941 -7.710 -3.226 1.00 85.69 79 ALA A C 1
ATOM 632 O O . ALA A 1 79 ? -6.436 -7.407 -4.314 1.00 85.69 79 ALA A O 1
ATOM 633 N N . TRP A 1 80 ? -5.168 -6.860 -2.542 1.00 90.81 80 TRP A N 1
ATOM 634 C CA . TRP A 1 80 ? -4.816 -5.536 -3.035 1.00 90.81 80 TRP A CA 1
ATOM 635 C C . TRP A 1 80 ? -3.660 -5.631 -4.030 1.00 90.81 80 TRP A C 1
ATOM 637 O O . TRP A 1 80 ? -2.502 -5.805 -3.655 1.00 90.81 80 TRP A O 1
ATOM 647 N N . ASP A 1 81 ? -3.999 -5.487 -5.309 1.00 87.69 81 ASP A N 1
ATOM 648 C CA . ASP A 1 81 ? -3.045 -5.429 -6.411 1.00 87.69 81 ASP A CA 1
ATOM 649 C C . ASP A 1 81 ? -3.267 -4.153 -7.250 1.00 87.69 81 ASP A C 1
ATOM 651 O O . ASP A 1 81 ? -4.047 -4.152 -8.211 1.00 87.69 81 ASP A O 1
ATOM 655 N N . PRO A 1 82 ? -2.640 -3.028 -6.861 1.00 87.88 82 PRO A N 1
ATOM 656 C CA . PRO A 1 82 ? -2.798 -1.754 -7.557 1.00 87.88 82 PRO A CA 1
ATOM 657 C C . PRO A 1 82 ? -2.060 -1.709 -8.905 1.00 87.88 82 PRO A C 1
ATOM 659 O O . PRO A 1 82 ? -2.503 -1.008 -9.812 1.00 87.88 82 PRO A O 1
ATOM 662 N N . LEU A 1 83 ? -0.966 -2.465 -9.076 1.00 87.00 83 LEU A N 1
ATOM 663 C CA . LEU A 1 83 ? -0.149 -2.421 -10.297 1.00 87.00 83 LEU A CA 1
ATOM 664 C C . LEU A 1 83 ? -0.838 -3.146 -11.463 1.00 87.00 83 LEU A C 1
ATOM 666 O O . LEU A 1 83 ? -0.855 -2.632 -12.587 1.00 87.00 83 LEU A O 1
ATOM 670 N N . PHE A 1 84 ? -1.459 -4.296 -11.182 1.00 81.56 84 PHE A N 1
ATOM 671 C CA . PHE A 1 84 ? -2.070 -5.174 -12.188 1.00 81.56 84 PHE A CA 1
ATOM 672 C C . PHE A 1 84 ? -3.604 -5.147 -12.164 1.00 81.56 84 PHE A C 1
ATOM 674 O O . PHE A 1 84 ? -4.261 -6.025 -12.711 1.00 81.56 84 PHE A O 1
ATOM 681 N N . ALA A 1 85 ? -4.201 -4.110 -11.575 1.00 64.44 85 ALA A N 1
ATOM 682 C CA . ALA A 1 85 ? -5.635 -3.975 -11.315 1.00 64.44 85 ALA A CA 1
ATOM 683 C C . ALA A 1 85 ? -6.609 -4.278 -12.485 1.00 64.44 85 ALA A C 1
ATOM 685 O O . ALA A 1 85 ? -7.773 -4.587 -12.211 1.00 64.44 85 ALA A O 1
ATOM 686 N N . ASP A 1 86 ? -6.187 -4.173 -13.751 1.00 61.91 86 ASP A N 1
ATOM 687 C CA . ASP A 1 86 ? -7.017 -4.494 -14.930 1.00 61.91 86 ASP A CA 1
ATOM 688 C C . ASP A 1 86 ? -6.575 -5.770 -15.671 1.00 61.91 86 ASP A C 1
ATOM 690 O O . ASP A 1 86 ? -7.137 -6.096 -16.719 1.00 61.91 86 ASP A O 1
ATOM 694 N N . GLU A 1 87 ? -5.581 -6.490 -15.159 1.00 60.78 87 GLU A N 1
ATOM 695 C CA . GLU A 1 87 ? -5.079 -7.726 -15.749 1.00 60.78 87 GLU A CA 1
ATOM 696 C C . GLU A 1 87 ? -5.671 -8.931 -15.000 1.00 60.78 87 GLU A C 1
ATOM 698 O O . GLU A 1 87 ? -5.684 -8.961 -13.768 1.00 60.78 87 GLU A O 1
ATOM 703 N N . PRO A 1 88 ? -6.202 -9.948 -15.704 1.00 54.12 88 PRO A N 1
ATOM 704 C CA . PRO A 1 88 ? -6.536 -11.204 -15.050 1.00 54.12 88 PRO A CA 1
ATOM 705 C C . PRO A 1 88 ? -5.295 -11.793 -14.356 1.00 54.12 88 PRO A C 1
ATOM 707 O O . PRO A 1 88 ? -4.199 -11.716 -14.917 1.00 54.12 88 PRO A O 1
ATOM 710 N N . PRO A 1 89 ? -5.439 -12.458 -13.196 1.00 50.19 89 PRO A N 1
ATOM 711 C CA . PRO A 1 89 ? -4.320 -13.140 -12.555 1.00 50.19 89 PRO A CA 1
ATOM 712 C C . PRO A 1 89 ? -3.722 -14.179 -13.517 1.00 50.19 89 PRO A C 1
ATOM 714 O O . PRO A 1 89 ? -4.405 -15.118 -13.928 1.00 50.19 89 PRO A O 1
ATOM 717 N N . GLY A 1 90 ? -2.454 -13.988 -13.895 1.00 48.59 90 GLY A N 1
ATOM 718 C CA . GLY A 1 90 ? -1.733 -14.831 -14.858 1.00 48.59 90 GLY A CA 1
ATOM 719 C C . GLY A 1 90 ? -1.811 -14.380 -16.324 1.00 48.59 90 GLY A C 1
ATOM 720 O O . GLY A 1 90 ? -1.189 -15.004 -17.177 1.00 48.59 90 GLY A O 1
ATOM 721 N N . ALA A 1 91 ? -2.515 -13.297 -16.650 1.00 46.88 91 ALA A N 1
ATOM 722 C CA . ALA A 1 91 ? -2.604 -12.784 -18.015 1.00 46.88 91 ALA A CA 1
ATOM 723 C C . ALA A 1 91 ? -1.488 -11.778 -18.325 1.00 46.88 91 ALA A C 1
ATOM 725 O O . ALA A 1 91 ? -1.746 -10.651 -18.745 1.00 46.88 91 ALA A O 1
ATOM 726 N N . GLY A 1 92 ? -0.236 -12.224 -18.211 1.00 40.66 92 GLY A N 1
ATOM 727 C CA . GLY A 1 92 ? 0.812 -11.649 -19.044 1.00 40.66 92 GLY A CA 1
ATOM 728 C C . GLY A 1 92 ? 0.401 -11.858 -20.504 1.00 40.66 92 GLY A C 1
ATOM 729 O O . GLY A 1 92 ? 0.504 -12.959 -21.030 1.00 40.66 92 GLY A O 1
ATOM 730 N N . ALA A 1 93 ? -0.140 -10.814 -21.134 1.00 37.62 93 ALA A N 1
ATOM 731 C CA . ALA A 1 93 ? -0.487 -10.756 -22.554 1.00 37.62 93 ALA A CA 1
ATOM 732 C C . ALA A 1 93 ? -1.598 -11.708 -23.064 1.00 37.62 93 ALA A C 1
ATOM 734 O O . ALA A 1 93 ? -1.349 -12.497 -23.967 1.00 37.62 93 ALA A O 1
ATOM 735 N N . ALA A 1 94 ? -2.840 -11.573 -22.577 1.00 35.78 94 ALA A N 1
ATOM 736 C CA . ALA A 1 94 ? -4.074 -11.627 -23.397 1.00 35.78 94 ALA A CA 1
ATOM 737 C C . ALA A 1 94 ? -5.324 -11.869 -22.538 1.00 35.78 94 ALA A C 1
ATOM 739 O O . ALA A 1 94 ? -5.618 -13.002 -22.175 1.00 35.78 94 ALA A O 1
ATOM 740 N N . ALA A 1 95 ? -6.140 -10.838 -22.323 1.00 29.77 95 ALA A N 1
ATOM 741 C CA . ALA A 1 95 ? -7.589 -11.012 -22.246 1.00 29.77 95 ALA A CA 1
ATOM 742 C C . ALA A 1 95 ? -8.289 -9.668 -22.437 1.00 29.77 95 ALA A C 1
ATOM 744 O O . ALA A 1 95 ? -8.016 -8.686 -21.753 1.00 29.77 95 ALA A O 1
ATOM 745 N N . ASN A 1 96 ? -9.229 -9.656 -23.372 1.00 37.91 96 ASN A N 1
ATOM 746 C CA . ASN A 1 96 ? -10.118 -8.541 -23.627 1.00 37.91 96 ASN A CA 1
ATOM 747 C C . ASN A 1 96 ? -11.201 -8.550 -22.541 1.00 37.91 96 ASN A C 1
ATOM 749 O O . ASN A 1 96 ? -12.094 -9.394 -22.571 1.00 37.91 96 ASN A O 1
ATOM 753 N N . GLY A 1 97 ? -11.121 -7.624 -21.590 1.00 34.16 97 GLY A N 1
ATOM 754 C CA . GLY A 1 97 ? -12.141 -7.409 -20.568 1.00 34.16 97 GLY A CA 1
ATOM 755 C C . GLY A 1 97 ? -12.320 -5.917 -20.344 1.00 34.16 97 GLY A C 1
ATOM 756 O O . GLY A 1 97 ? -11.404 -5.236 -19.901 1.00 34.16 97 GLY A O 1
ATOM 757 N N . GLN A 1 98 ? -13.488 -5.396 -20.713 1.00 35.09 98 GLN A N 1
ATOM 758 C CA . GLN A 1 98 ? -13.870 -3.996 -20.536 1.00 35.09 98 GLN A CA 1
ATOM 759 C C . GLN A 1 98 ? -14.145 -3.700 -19.053 1.00 35.09 98 GLN A C 1
ATOM 761 O O . GLN A 1 98 ? -15.288 -3.537 -18.638 1.00 35.09 98 GLN A O 1
ATOM 766 N N . THR A 1 99 ? -13.089 -3.602 -18.256 1.00 39.91 99 THR A N 1
ATOM 767 C CA . THR A 1 99 ? -13.062 -2.751 -17.061 1.00 39.91 99 THR A CA 1
ATOM 768 C C . THR A 1 99 ? -12.473 -1.411 -17.490 1.00 39.91 99 THR A C 1
ATOM 770 O O . THR A 1 99 ? -11.685 -1.347 -18.435 1.00 39.91 99 THR A O 1
ATOM 773 N N . ARG A 1 100 ? -12.929 -0.304 -16.901 1.00 39.47 100 ARG A N 1
ATOM 774 C CA . ARG A 1 100 ? -12.569 1.055 -17.330 1.00 39.47 100 ARG A CA 1
ATOM 775 C C . ARG A 1 100 ? -11.075 1.291 -17.063 1.00 39.47 100 ARG A C 1
ATOM 777 O O . ARG A 1 100 ? -10.712 1.720 -15.978 1.00 39.47 100 ARG A O 1
ATOM 784 N N . ALA A 1 101 ? -10.242 0.945 -18.044 1.00 45.47 101 ALA A N 1
ATOM 785 C CA . ALA A 1 101 ? -8.792 0.954 -17.937 1.00 45.47 101 ALA A CA 1
ATOM 786 C C . ALA A 1 101 ? -8.283 2.319 -17.451 1.00 45.47 101 ALA A C 1
ATOM 788 O O . ALA A 1 101 ? -8.615 3.345 -18.052 1.00 45.47 101 ALA A O 1
ATOM 789 N N . GLY A 1 102 ? -7.485 2.316 -16.381 1.00 52.69 102 GLY A N 1
ATOM 790 C CA . GLY A 1 102 ? -6.800 3.512 -15.873 1.00 52.69 102 GLY A CA 1
ATOM 791 C C . GLY A 1 102 ? -7.452 4.228 -14.687 1.00 52.69 102 GLY A C 1
ATOM 792 O O . GLY A 1 102 ? -7.216 5.421 -14.513 1.00 52.69 102 GLY A O 1
ATOM 793 N N . VAL A 1 103 ? -8.273 3.550 -13.879 1.00 63.31 103 VAL A N 1
ATOM 794 C CA . VAL A 1 103 ? -8.654 4.072 -12.555 1.00 63.31 103 VAL A CA 1
ATOM 795 C C . VAL A 1 103 ? -7.742 3.444 -11.503 1.00 63.31 103 VAL A C 1
ATOM 797 O O . VAL A 1 103 ? -7.789 2.230 -11.309 1.00 63.31 103 VAL A O 1
ATOM 800 N N . HIS A 1 104 ? -6.950 4.278 -10.827 1.00 72.75 104 HIS A N 1
ATOM 801 C CA . HIS A 1 104 ? -6.098 3.872 -9.711 1.00 72.75 104 HIS A CA 1
ATOM 802 C C . HIS A 1 104 ? -6.919 3.150 -8.631 1.00 72.75 104 HIS A C 1
ATOM 804 O O . HIS A 1 104 ? -7.942 3.670 -8.169 1.00 72.75 104 HIS A O 1
ATOM 810 N N . LYS A 1 105 ? -6.479 1.954 -8.220 1.00 81.19 105 LYS A N 1
ATOM 811 C CA . LYS A 1 105 ? -7.082 1.191 -7.113 1.00 81.19 105 LYS A CA 1
ATOM 812 C C . LYS A 1 105 ? -6.281 1.403 -5.829 1.00 81.19 105 LYS A C 1
ATOM 814 O O . LYS A 1 105 ? -5.623 0.483 -5.333 1.00 81.19 105 LYS A O 1
ATOM 819 N N . GLY A 1 106 ? -6.353 2.627 -5.315 1.00 86.94 106 GLY A N 1
ATOM 820 C CA . GLY A 1 106 ? -5.747 3.011 -4.044 1.00 86.94 106 GLY A CA 1
ATOM 821 C C . GLY A 1 106 ? -6.240 2.145 -2.888 1.00 86.94 106 GLY A C 1
ATOM 822 O O . GLY A 1 106 ? -7.311 1.522 -2.940 1.00 86.94 106 GLY A O 1
ATOM 823 N N . PHE A 1 107 ? -5.438 2.070 -1.826 1.00 91.38 107 PHE A N 1
ATOM 824 C CA . PHE A 1 107 ? -5.844 1.355 -0.614 1.00 91.38 107 PHE A CA 1
ATOM 825 C C . PHE A 1 107 ? -7.022 2.054 0.090 1.00 91.38 107 PHE A C 1
ATOM 827 O O . PHE A 1 107 ? -7.752 1.409 0.839 1.00 91.38 107 PHE A O 1
ATOM 834 N N . ASP A 1 108 ? -7.235 3.343 -0.186 1.00 88.75 108 ASP A N 1
ATOM 835 C CA . ASP A 1 108 ? -8.355 4.157 0.296 1.00 88.75 108 ASP A CA 1
ATOM 836 C C . ASP A 1 108 ? -9.719 3.697 -0.258 1.00 88.75 108 ASP A C 1
ATOM 838 O O . ASP A 1 108 ? -10.763 4.026 0.300 1.00 88.75 108 ASP A O 1
ATOM 842 N N . LYS A 1 109 ? -9.725 2.913 -1.344 1.00 89.25 109 LYS A N 1
ATOM 843 C CA . LYS A 1 109 ? -10.930 2.289 -1.922 1.00 89.25 109 LYS A CA 1
ATOM 844 C C . LYS A 1 109 ? -11.219 0.892 -1.377 1.00 89.25 109 LYS A C 1
ATOM 846 O O . LYS A 1 109 ? -12.136 0.226 -1.852 1.00 89.25 109 LYS A O 1
ATOM 851 N N . GLN A 1 110 ? -10.408 0.394 -0.445 1.00 91.25 110 GLN A N 1
ATOM 852 C CA . GLN A 1 110 ? -10.609 -0.927 0.142 1.00 91.25 110 GLN A CA 1
ATOM 853 C C . GLN A 1 110 ? -11.685 -0.878 1.231 1.00 91.25 110 GLN A C 1
ATOM 855 O O . GLN A 1 110 ? -11.793 0.097 1.973 1.00 91.25 110 GLN A O 1
ATOM 860 N N . ALA A 1 111 ? -12.433 -1.972 1.385 1.00 92.44 111 ALA A N 1
ATOM 861 C CA . ALA A 1 111 ? -13.540 -2.042 2.340 1.00 92.44 111 ALA A CA 1
ATOM 862 C C . ALA A 1 111 ? -13.097 -1.772 3.789 1.00 92.44 111 ALA A C 1
ATOM 864 O O . ALA A 1 111 ? -13.841 -1.173 4.562 1.00 92.44 111 ALA A O 1
ATOM 865 N N . TRP A 1 112 ? -11.882 -2.182 4.174 1.00 95.50 112 TRP A N 1
ATOM 866 C CA . TRP A 1 112 ? -11.339 -1.912 5.505 1.00 95.50 112 TRP A CA 1
ATOM 867 C C . TRP A 1 112 ? -11.140 -0.421 5.753 1.00 95.50 112 TRP A C 1
ATOM 869 O O . TRP A 1 112 ? -11.370 0.027 6.874 1.00 95.50 112 TRP A O 1
ATOM 879 N N . TYR A 1 113 ? -10.723 0.327 4.728 1.00 95.69 113 TYR A N 1
ATOM 880 C CA . TYR A 1 113 ? -10.489 1.757 4.840 1.00 95.69 113 TYR A CA 1
ATOM 881 C C . TYR A 1 113 ? -11.826 2.460 5.035 1.00 95.69 113 TYR A C 1
ATOM 883 O O . TYR A 1 113 ? -11.998 3.154 6.028 1.00 95.69 113 TYR A O 1
ATOM 891 N N . GLU A 1 114 ? -12.802 2.190 4.164 1.00 92.75 114 GLU A N 1
ATOM 892 C CA . GLU A 1 114 ? -14.158 2.741 4.289 1.00 92.75 114 GLU A CA 1
ATOM 893 C C . GLU A 1 114 ? -14.788 2.409 5.648 1.00 92.75 114 GLU A C 1
ATOM 895 O O . GLU A 1 114 ? -15.400 3.271 6.270 1.00 92.75 114 GLU A O 1
ATOM 900 N N . THR A 1 115 ? -14.589 1.180 6.136 1.00 94.12 115 THR A N 1
ATOM 901 C CA . THR A 1 115 ? -15.129 0.731 7.427 1.00 94.12 115 THR A CA 1
ATOM 902 C C . THR A 1 115 ? -14.472 1.432 8.612 1.00 94.12 115 THR A C 1
ATOM 904 O O . THR A 1 115 ? -15.147 1.648 9.605 1.00 94.12 115 THR A O 1
ATOM 907 N N . LEU A 1 116 ? -13.171 1.733 8.569 1.00 95.31 116 LEU A N 1
ATOM 908 C CA . LEU A 1 116 ? -12.436 2.295 9.712 1.00 95.31 116 LEU A CA 1
ATOM 909 C C . LEU A 1 116 ? -12.230 3.810 9.632 1.00 95.31 116 LEU A C 1
ATOM 911 O O . LEU A 1 116 ? -11.809 4.402 10.622 1.00 95.31 116 LEU A O 1
ATOM 915 N N . PHE A 1 117 ? -12.504 4.438 8.487 1.00 90.62 117 PHE A N 1
ATOM 916 C CA . PHE A 1 117 ? -12.263 5.865 8.271 1.00 90.62 117 PHE A CA 1
ATOM 917 C C . PHE A 1 117 ? -13.043 6.756 9.243 1.00 90.62 117 PHE A C 1
ATOM 919 O O . PHE A 1 117 ? -12.545 7.801 9.650 1.00 90.62 117 PHE A O 1
ATOM 926 N N . ASP A 1 118 ? -14.247 6.335 9.630 1.00 87.44 118 ASP A N 1
ATOM 927 C CA . ASP A 1 118 ? -15.103 7.057 10.570 1.00 87.44 118 ASP A CA 1
ATOM 928 C C . ASP A 1 118 ? -14.959 6.592 12.029 1.00 87.44 118 ASP A C 1
ATOM 930 O O . ASP A 1 118 ? -15.693 7.062 12.905 1.00 87.44 118 ASP A O 1
ATOM 934 N N . TYR A 1 119 ? -14.014 5.688 12.311 1.00 90.00 119 TYR A N 1
ATOM 935 C CA . TYR A 1 119 ? -13.827 5.144 13.649 1.00 90.00 119 TYR A CA 1
ATOM 936 C C . TYR A 1 119 ? -13.516 6.253 14.655 1.00 90.00 119 TYR A C 1
ATOM 938 O O . TYR A 1 119 ? -12.598 7.051 14.477 1.00 90.00 119 TYR A O 1
ATOM 946 N N . GLY A 1 120 ? -14.284 6.283 15.742 1.00 79.31 120 GLY A N 1
ATOM 947 C CA . GLY A 1 120 ? -14.109 7.264 16.810 1.00 79.31 120 GLY A CA 1
ATOM 948 C C . GLY A 1 120 ? -14.799 8.612 16.575 1.00 79.31 120 GLY A C 1
ATOM 949 O O . GLY A 1 120 ? -14.899 9.373 17.532 1.00 79.31 120 GLY A O 1
ATOM 950 N N . LEU A 1 121 ? -15.377 8.881 15.394 1.00 77.00 121 LEU A N 1
ATOM 951 C CA . LEU A 1 121 ? -16.088 10.145 15.123 1.00 77.00 121 LEU A CA 1
ATOM 952 C C . LEU A 1 121 ? -17.410 10.305 15.899 1.00 77.00 121 LEU A C 1
ATOM 954 O O . LEU A 1 121 ? -17.982 11.395 15.926 1.00 77.00 121 LEU A O 1
ATOM 958 N N . GLY A 1 122 ? -17.872 9.250 16.576 1.00 67.50 122 GLY A N 1
ATOM 959 C CA . GLY A 1 122 ? -19.110 9.252 17.350 1.00 67.50 122 GLY A CA 1
ATOM 960 C C . GLY A 1 122 ? -20.357 9.542 16.495 1.00 67.50 122 GLY A C 1
ATOM 961 O O . GLY A 1 122 ? -20.275 9.768 15.291 1.00 67.50 122 GLY A O 1
ATOM 962 N N . PRO A 1 123 ? -21.556 9.535 17.099 1.00 65.88 123 PRO A N 1
ATOM 963 C CA . PRO A 1 123 ? -22.797 9.824 16.376 1.00 65.88 123 PRO A CA 1
ATOM 964 C C . PRO A 1 123 ? -22.985 11.316 16.040 1.00 65.88 123 PRO A C 1
ATOM 966 O O . PRO A 1 123 ? -23.823 11.640 15.200 1.00 65.88 123 PRO A O 1
ATOM 969 N N . ASP A 1 124 ? -22.239 12.221 16.689 1.00 67.50 124 ASP A N 1
ATOM 970 C CA . ASP A 1 124 ? -22.298 13.669 16.454 1.00 67.50 124 ASP A CA 1
ATOM 971 C C . ASP A 1 124 ? -20.912 14.229 16.063 1.00 67.50 124 ASP A C 1
ATOM 973 O O . ASP A 1 124 ? -20.097 14.550 16.938 1.00 67.50 124 ASP A O 1
ATOM 977 N N . PRO A 1 125 ? -20.635 14.393 14.756 1.00 60.66 125 PRO A N 1
ATOM 978 C CA . PRO A 1 125 ? -19.349 14.892 14.273 1.00 60.66 125 PRO A CA 1
ATOM 979 C C . PRO A 1 125 ? -19.057 16.340 14.703 1.00 60.66 125 PRO A C 1
ATOM 981 O O . PRO A 1 125 ? -17.891 16.737 14.759 1.00 60.66 125 PRO A O 1
ATOM 984 N N . ALA A 1 126 ? -20.077 17.138 15.050 1.00 62.03 126 ALA A N 1
ATOM 985 C CA . ALA A 1 126 ? -19.873 18.496 15.558 1.00 62.03 126 ALA A CA 1
ATOM 986 C C . ALA A 1 126 ? -19.380 18.492 17.016 1.00 62.03 126 ALA A C 1
ATOM 988 O O . ALA A 1 126 ? -18.591 19.355 17.403 1.00 62.03 126 ALA A O 1
ATOM 989 N N . ALA A 1 127 ? -19.797 17.502 17.810 1.00 59.56 127 ALA A N 1
ATOM 990 C CA . ALA A 1 127 ? -19.283 17.287 19.159 1.00 59.56 127 ALA A CA 1
ATOM 991 C C . ALA A 1 127 ? -17.856 16.710 19.141 1.00 59.56 127 ALA A C 1
ATOM 993 O O . ALA A 1 127 ? -17.026 17.130 19.949 1.00 59.56 127 ALA A O 1
ATOM 994 N N . ALA A 1 128 ? -17.545 15.820 18.191 1.00 57.59 128 ALA A N 1
ATOM 995 C CA . ALA A 1 128 ? -16.199 15.268 18.005 1.00 57.59 128 ALA A CA 1
ATOM 996 C C . ALA A 1 128 ? -15.171 16.353 17.634 1.00 57.59 128 ALA A C 1
ATOM 998 O O . ALA A 1 128 ? -14.111 16.435 18.248 1.00 57.59 128 ALA A O 1
ATOM 999 N N . ALA A 1 129 ? -15.521 17.269 16.722 1.00 54.47 129 ALA A N 1
ATOM 1000 C CA . ALA A 1 129 ? -14.661 18.401 16.356 1.00 54.47 129 ALA A CA 1
ATOM 1001 C C . ALA A 1 129 ? -14.379 19.372 17.526 1.00 54.47 129 ALA A C 1
ATOM 1003 O O . ALA A 1 129 ? -13.369 20.075 17.529 1.00 54.47 129 ALA A O 1
ATOM 1004 N N . MET A 1 130 ? -15.266 19.414 18.524 1.00 52.22 130 MET A N 1
ATOM 1005 C CA . MET A 1 130 ? -15.145 20.255 19.721 1.00 52.22 130 MET A CA 1
ATOM 1006 C C . MET A 1 130 ? -14.368 19.586 20.868 1.00 52.22 130 MET A C 1
ATOM 1008 O O . MET A 1 130 ? -13.949 20.283 21.793 1.00 52.22 130 MET A O 1
ATOM 1012 N N . ALA A 1 131 ? -14.189 18.260 20.836 1.00 57.34 131 ALA A N 1
ATOM 1013 C CA . ALA A 1 131 ? -13.603 17.477 21.928 1.00 57.34 131 ALA A CA 1
ATOM 1014 C C . ALA A 1 131 ? -12.059 17.469 21.949 1.00 57.34 131 ALA A C 1
ATOM 1016 O O . ALA A 1 131 ? -11.466 17.017 22.929 1.00 57.34 131 ALA A O 1
ATOM 1017 N N . GLY A 1 132 ? -11.408 18.030 20.925 1.00 58.22 132 GLY A N 1
ATOM 1018 C CA . GLY A 1 132 ? -9.956 17.954 20.745 1.00 58.22 132 GLY A CA 1
ATOM 1019 C C . GLY A 1 132 ? -9.525 16.696 19.984 1.00 58.22 132 GLY A C 1
ATOM 1020 O O . GLY A 1 132 ? -10.363 15.896 19.584 1.00 58.22 132 GLY A O 1
ATOM 1021 N N . ASP A 1 133 ? -8.215 16.572 19.758 1.00 70.50 133 ASP A N 1
ATOM 1022 C CA . ASP A 1 133 ? -7.566 15.513 18.971 1.00 70.50 133 ASP A CA 1
ATOM 1023 C C . ASP A 1 133 ? -7.867 14.125 19.575 1.00 70.50 133 ASP A C 1
ATOM 1025 O O . ASP A 1 133 ? -7.283 13.733 20.590 1.00 70.50 133 ASP A O 1
ATOM 1029 N N . ASP A 1 134 ? -8.857 13.419 19.020 1.00 81.06 134 ASP A N 1
ATOM 1030 C CA . ASP A 1 134 ? -9.226 12.073 19.458 1.00 81.06 134 ASP A CA 1
ATOM 1031 C C . ASP A 1 134 ? -8.033 11.138 19.214 1.00 81.06 134 ASP A C 1
ATOM 1033 O O . ASP A 1 134 ? -7.581 11.030 18.073 1.00 81.06 134 ASP A O 1
ATOM 1037 N N . PRO A 1 135 ? -7.511 10.431 20.233 1.00 83.94 135 PRO A N 1
ATOM 1038 C CA . PRO A 1 135 ? -6.359 9.556 20.043 1.00 83.94 135 PRO A CA 1
ATOM 1039 C C . PRO A 1 135 ? -6.618 8.413 19.046 1.00 83.94 135 PRO A C 1
ATOM 1041 O O . PRO A 1 135 ? -5.663 7.836 18.527 1.00 83.94 135 PRO A O 1
ATOM 1044 N N . ASP A 1 136 ? -7.883 8.080 18.761 1.00 89.38 136 ASP A N 1
ATOM 1045 C CA . ASP A 1 136 ? -8.244 7.106 17.728 1.00 89.38 136 ASP A CA 1
ATOM 1046 C C . ASP A 1 136 ? -8.083 7.648 16.292 1.00 89.38 136 ASP A C 1
ATOM 1048 O O . ASP A 1 136 ? -8.058 6.850 15.353 1.00 89.38 136 ASP A O 1
ATOM 1052 N N . ALA A 1 137 ? -7.886 8.960 16.094 1.00 88.31 137 ALA A N 1
ATOM 1053 C CA . ALA A 1 137 ? -7.592 9.548 14.781 1.00 88.31 137 ALA A CA 1
ATOM 1054 C C . ALA A 1 137 ? -6.293 8.989 14.161 1.00 88.31 137 ALA A C 1
ATOM 1056 O O . ALA A 1 137 ? -6.167 8.894 12.940 1.00 88.31 137 ALA A O 1
ATOM 1057 N N . GLU A 1 138 ? -5.356 8.524 14.996 1.00 91.19 138 GLU A N 1
ATOM 1058 C CA . GLU A 1 138 ? -4.114 7.868 14.568 1.00 91.19 138 GLU A CA 1
ATOM 1059 C C . GLU A 1 138 ? -4.296 6.404 14.126 1.00 91.19 138 GLU A C 1
ATOM 1061 O O . GLU A 1 138 ? -3.328 5.762 13.698 1.00 91.19 138 GLU A O 1
ATOM 1066 N N . LEU A 1 139 ? -5.514 5.849 14.184 1.00 94.50 139 LEU A N 1
ATOM 1067 C CA . LEU A 1 139 ? -5.774 4.460 13.802 1.00 94.50 139 LEU A CA 1
ATOM 1068 C C . LEU A 1 139 ? -5.412 4.189 12.335 1.00 94.50 139 LEU A C 1
ATOM 1070 O O . LEU A 1 139 ? -4.595 3.306 12.051 1.00 94.50 139 LEU A O 1
ATOM 1074 N N . VAL A 1 140 ? -6.010 4.934 11.401 1.00 95.38 140 VAL A N 1
ATOM 1075 C CA . VAL A 1 140 ? -5.785 4.742 9.960 1.00 95.38 140 VAL A CA 1
ATOM 1076 C C . VAL A 1 140 ? -4.327 5.034 9.578 1.00 95.38 140 VAL A C 1
ATOM 1078 O O . VAL A 1 140 ? -3.715 4.143 8.980 1.00 95.38 140 VAL A O 1
ATOM 1081 N N . PRO A 1 141 ? -3.709 6.170 9.975 1.00 94.44 141 PRO A N 1
ATOM 1082 C CA . PRO A 1 141 ? -2.280 6.402 9.746 1.00 94.44 141 PRO A CA 1
ATOM 1083 C C . PRO A 1 141 ? -1.394 5.260 10.264 1.00 94.44 141 PRO A C 1
ATOM 1085 O O . PRO A 1 141 ? -0.483 4.795 9.570 1.00 94.44 141 PRO A O 1
ATOM 1088 N N . THR A 1 142 ? -1.691 4.729 11.456 1.00 95.56 142 THR A N 1
ATOM 1089 C CA . THR A 1 142 ? -0.943 3.606 12.038 1.00 95.56 142 THR A CA 1
ATOM 1090 C C . THR A 1 142 ? -1.090 2.321 11.224 1.00 95.56 142 THR A C 1
ATOM 1092 O O . THR A 1 142 ? -0.100 1.606 11.037 1.00 95.56 142 THR A O 1
ATOM 1095 N N . LEU A 1 143 ? -2.291 2.009 10.730 1.00 97.31 143 LEU A N 1
ATOM 1096 C CA . LEU A 1 143 ? -2.525 0.843 9.871 1.00 97.31 143 LEU A CA 1
ATOM 1097 C C . LEU A 1 143 ? -1.814 0.991 8.521 1.00 97.31 143 LEU A C 1
ATOM 1099 O O . LEU A 1 143 ? -1.156 0.045 8.085 1.00 97.31 143 LEU A O 1
ATOM 1103 N N . VAL A 1 144 ? -1.864 2.175 7.903 1.00 97.06 144 VAL A N 1
ATOM 1104 C CA . VAL A 1 144 ? -1.150 2.462 6.648 1.00 97.06 144 VAL A CA 1
ATOM 1105 C C . VAL A 1 144 ? 0.354 2.252 6.832 1.00 97.06 144 VAL A C 1
ATOM 1107 O O . VAL A 1 144 ? 0.962 1.457 6.113 1.00 97.06 144 VAL A O 1
ATOM 1110 N N . ARG A 1 145 ? 0.945 2.852 7.870 1.00 95.62 145 ARG A N 1
ATOM 1111 C CA . ARG A 1 145 ? 2.377 2.726 8.193 1.00 95.62 145 ARG A CA 1
ATOM 1112 C C . ARG A 1 145 ? 2.813 1.286 8.489 1.00 95.62 145 ARG A C 1
ATOM 1114 O O . ARG A 1 145 ? 3.920 0.876 8.131 1.00 95.62 145 ARG A O 1
ATOM 1121 N N . LYS A 1 146 ? 1.986 0.512 9.200 1.00 96.06 146 LYS A N 1
ATOM 1122 C CA . LYS A 1 146 ? 2.350 -0.842 9.662 1.00 96.06 146 LYS A CA 1
ATOM 1123 C C . LYS A 1 146 ? 2.021 -1.948 8.666 1.00 96.06 146 LYS A C 1
ATOM 1125 O O . LYS A 1 146 ? 2.674 -2.990 8.730 1.00 96.06 146 LYS A O 1
ATOM 1130 N N . LEU A 1 147 ? 1.010 -1.765 7.818 1.00 96.94 147 LEU A N 1
ATOM 1131 C CA . LEU A 1 147 ? 0.457 -2.827 6.973 1.00 96.94 147 LEU A CA 1
ATOM 1132 C C . LEU A 1 147 ? 0.538 -2.492 5.485 1.00 96.94 147 LEU A C 1
ATOM 1134 O O . LEU A 1 147 ? 1.036 -3.314 4.724 1.00 96.94 147 LEU A O 1
ATOM 1138 N N . VAL A 1 148 ? 0.093 -1.301 5.075 1.00 96.94 148 VAL A N 1
ATOM 1139 C CA . VAL A 1 148 ? 0.044 -0.916 3.653 1.00 96.94 148 VAL A CA 1
ATOM 1140 C C . VAL A 1 148 ? 1.443 -0.616 3.123 1.00 96.94 148 VAL A C 1
ATOM 1142 O O . VAL A 1 148 ? 1.825 -1.136 2.080 1.00 96.94 148 VAL A O 1
ATOM 1145 N N . LEU A 1 149 ? 2.233 0.168 3.859 1.00 96.44 149 LEU A N 1
ATOM 1146 C CA . LEU A 1 149 ? 3.559 0.600 3.421 1.00 96.44 149 LEU A CA 1
ATOM 1147 C C . LEU A 1 149 ? 4.527 -0.573 3.152 1.00 96.44 149 LEU A C 1
ATOM 1149 O O . LEU A 1 149 ? 5.134 -0.577 2.084 1.00 96.44 149 LEU A O 1
ATOM 1153 N N . PRO A 1 150 ? 4.632 -1.615 4.005 1.00 96.06 150 PRO A N 1
ATOM 1154 C CA . PRO A 1 150 ? 5.452 -2.790 3.688 1.00 96.06 150 PRO A CA 1
ATOM 1155 C C . PRO A 1 150 ? 4.985 -3.559 2.442 1.00 96.06 150 PRO A C 1
ATOM 1157 O O . PRO A 1 150 ? 5.809 -4.085 1.696 1.00 96.06 150 PRO A O 1
ATOM 1160 N N . VAL A 1 151 ? 3.669 -3.628 2.201 1.00 95.38 151 VAL A N 1
ATOM 1161 C CA . VAL A 1 151 ? 3.114 -4.273 0.999 1.00 95.38 151 VAL A CA 1
ATOM 1162 C C . VAL A 1 151 ? 3.446 -3.446 -0.242 1.00 95.38 151 VAL A C 1
ATOM 1164 O O . VAL A 1 151 ? 3.942 -3.992 -1.224 1.00 95.38 151 VAL A O 1
ATOM 1167 N N . ALA A 1 152 ? 3.257 -2.128 -0.178 1.00 95.56 152 ALA A N 1
ATOM 1168 C CA . ALA A 1 152 ? 3.620 -1.209 -1.251 1.00 95.56 152 ALA A CA 1
ATOM 1169 C C . ALA A 1 152 ? 5.119 -1.266 -1.570 1.00 95.56 152 ALA A C 1
ATOM 1171 O O . ALA A 1 152 ? 5.488 -1.365 -2.735 1.00 95.56 152 ALA A O 1
ATOM 1172 N N . GLN A 1 153 ? 5.983 -1.286 -0.551 1.00 95.19 153 GLN A N 1
ATOM 1173 C CA . GLN A 1 153 ? 7.426 -1.444 -0.734 1.00 95.19 153 GLN A CA 1
ATOM 1174 C C . GLN A 1 153 ? 7.751 -2.734 -1.497 1.00 95.19 153 GLN A C 1
ATOM 1176 O O . GLN A 1 153 ? 8.504 -2.696 -2.466 1.00 95.19 153 GLN A O 1
ATOM 1181 N N . HIS A 1 154 ? 7.138 -3.862 -1.119 1.00 94.50 154 HIS A N 1
ATOM 1182 C CA . HIS A 1 154 ? 7.332 -5.127 -1.827 1.00 94.50 154 HIS A CA 1
ATOM 1183 C C . HIS A 1 154 ? 6.873 -5.055 -3.292 1.00 94.50 154 HIS A C 1
ATOM 1185 O O . HIS A 1 154 ? 7.607 -5.485 -4.183 1.00 94.50 154 HIS A O 1
ATOM 1191 N N . LEU A 1 155 ? 5.691 -4.486 -3.550 1.00 92.88 155 LEU A N 1
ATOM 1192 C CA . LEU A 1 155 ? 5.150 -4.317 -4.902 1.00 92.88 155 LEU A CA 1
ATOM 1193 C C . LEU A 1 155 ? 6.066 -3.448 -5.775 1.00 92.88 155 LEU A C 1
ATOM 1195 O O . LEU A 1 155 ? 6.384 -3.823 -6.904 1.00 92.88 155 LEU A O 1
ATOM 1199 N 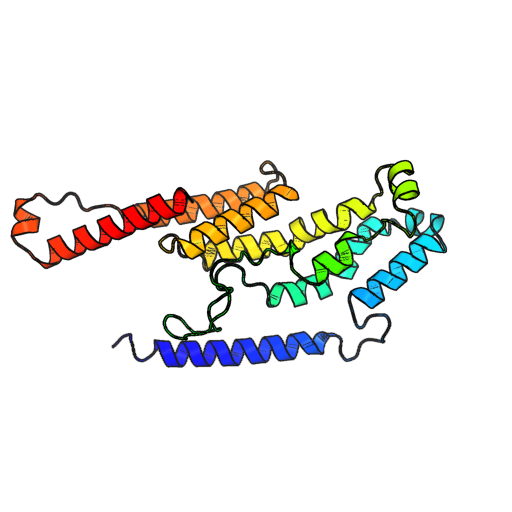N . LEU A 1 156 ? 6.532 -2.318 -5.243 1.00 94.31 156 LEU A N 1
ATOM 1200 C CA . LEU A 1 156 ? 7.391 -1.378 -5.963 1.00 94.31 156 LEU A CA 1
ATOM 1201 C C . LEU A 1 156 ? 8.807 -1.921 -6.184 1.00 94.31 156 LEU A C 1
ATOM 1203 O O . LEU A 1 156 ? 9.404 -1.649 -7.220 1.00 94.31 156 LEU A O 1
ATOM 1207 N N . GLU A 1 157 ? 9.342 -2.713 -5.255 1.00 93.56 157 GLU A N 1
ATOM 1208 C CA . GLU A 1 157 ? 10.675 -3.308 -5.396 1.00 93.56 157 GLU A CA 1
ATOM 1209 C C . GLU A 1 157 ? 10.679 -4.521 -6.343 1.00 93.56 157 GLU A C 1
ATOM 1211 O O . GLU A 1 157 ? 11.639 -4.723 -7.087 1.00 93.56 157 GLU A O 1
ATOM 1216 N N . ARG A 1 158 ? 9.641 -5.369 -6.295 1.00 91.06 158 ARG A N 1
ATOM 1217 C CA . ARG A 1 158 ? 9.665 -6.704 -6.927 1.00 91.06 158 ARG A CA 1
ATOM 1218 C C . ARG A 1 158 ? 8.758 -6.861 -8.133 1.00 91.06 158 ARG A C 1
ATOM 1220 O O . ARG A 1 158 ? 9.030 -7.727 -8.963 1.00 91.06 158 ARG A O 1
ATOM 1227 N N . CYS A 1 159 ? 7.688 -6.081 -8.216 1.00 90.44 159 CYS A N 1
ATOM 1228 C CA . CYS A 1 159 ? 6.624 -6.299 -9.193 1.00 90.44 159 CYS A CA 1
ATOM 1229 C C . CYS A 1 159 ? 6.483 -5.144 -10.191 1.00 90.44 159 CYS A C 1
ATOM 1231 O O . CYS A 1 159 ? 5.945 -5.339 -11.279 1.00 90.44 159 CYS A O 1
ATOM 1233 N N . TRP A 1 160 ? 6.976 -3.953 -9.853 1.00 92.44 160 TRP A N 1
ATOM 1234 C CA . TRP A 1 160 ? 6.945 -2.800 -10.743 1.00 92.44 160 TRP A CA 1
ATOM 1235 C C . TRP A 1 160 ? 7.849 -2.997 -11.971 1.00 92.44 160 TRP A C 1
ATOM 1237 O O . TRP A 1 160 ? 9.056 -3.196 -11.853 1.00 92.44 160 TRP A O 1
ATOM 1247 N N . ASP A 1 161 ? 7.260 -2.888 -13.168 1.00 91.12 161 ASP A N 1
ATOM 1248 C CA . ASP A 1 161 ? 8.004 -2.726 -14.424 1.00 91.12 161 ASP A CA 1
ATOM 1249 C C . ASP A 1 161 ? 8.184 -1.228 -14.753 1.00 91.12 161 ASP A C 1
ATOM 1251 O O . ASP A 1 161 ? 7.223 -0.588 -15.194 1.00 91.12 161 ASP A O 1
ATOM 1255 N N . PRO A 1 162 ? 9.398 -0.663 -14.616 1.00 90.81 162 PRO A N 1
ATOM 1256 C CA . PRO A 1 162 ? 9.659 0.757 -14.861 1.00 90.81 162 PRO A CA 1
ATOM 1257 C C . PRO A 1 162 ? 9.598 1.150 -16.348 1.00 90.81 162 PRO A C 1
ATOM 1259 O O . PRO A 1 162 ? 9.580 2.340 -16.675 1.00 90.81 162 PRO A O 1
ATOM 1262 N N . PHE A 1 163 ? 9.553 0.183 -17.274 1.00 88.50 163 PHE A N 1
ATOM 1263 C CA . PHE A 1 163 ? 9.357 0.443 -18.705 1.00 88.50 163 PHE A CA 1
ATOM 1264 C C . PHE A 1 163 ? 7.875 0.466 -19.114 1.00 88.50 163 PHE A C 1
ATOM 1266 O O . PHE A 1 163 ? 7.564 0.850 -20.253 1.00 88.50 163 PHE A O 1
ATOM 1273 N N . SER A 1 164 ? 6.969 0.085 -18.208 1.00 89.00 164 SER A N 1
ATOM 1274 C CA . SER A 1 164 ? 5.521 0.170 -18.381 1.00 89.00 164 SER A CA 1
ATOM 1275 C C . SER A 1 164 ? 5.010 1.516 -17.871 1.00 89.00 164 SER A C 1
ATOM 1277 O O . SER A 1 164 ? 4.993 1.781 -16.674 1.00 89.00 164 SER A O 1
ATOM 1279 N N . MET A 1 165 ? 4.526 2.365 -18.786 1.00 85.44 165 MET A N 1
ATOM 1280 C CA . MET A 1 165 ? 3.926 3.666 -18.435 1.00 85.44 165 MET A CA 1
ATOM 1281 C C . MET A 1 165 ? 2.790 3.526 -17.423 1.00 85.44 165 MET A C 1
ATOM 1283 O O . MET A 1 165 ? 2.637 4.364 -16.542 1.00 85.44 165 MET A O 1
ATOM 1287 N N . ARG A 1 166 ? 1.999 2.457 -17.562 1.00 86.06 166 ARG A N 1
ATOM 1288 C CA . ARG A 1 166 ? 0.899 2.151 -16.656 1.00 86.06 166 ARG A CA 1
ATOM 1289 C C . ARG A 1 166 ? 1.436 1.864 -15.257 1.00 86.06 166 ARG A C 1
ATOM 1291 O O . ARG A 1 166 ? 1.026 2.536 -14.324 1.00 86.06 166 ARG A O 1
ATOM 1298 N N . HIS A 1 167 ? 2.376 0.927 -15.115 1.00 88.50 167 HIS A N 1
ATOM 1299 C CA . HIS A 1 167 ? 2.892 0.582 -13.789 1.00 88.50 167 HIS A CA 1
ATOM 1300 C C . HIS A 1 167 ? 3.629 1.753 -13.137 1.00 88.50 167 HIS A C 1
ATOM 1302 O O . HIS A 1 167 ? 3.495 1.930 -11.937 1.00 88.50 167 HIS A O 1
ATOM 1308 N N . SER A 1 168 ? 4.354 2.576 -13.902 1.00 90.50 168 SER A N 1
ATOM 1309 C CA . SER A 1 168 ? 5.008 3.773 -13.354 1.00 90.50 168 SER A CA 1
ATOM 1310 C C . SER A 1 168 ? 4.004 4.829 -12.882 1.00 90.50 168 SER A C 1
ATOM 1312 O O . SER A 1 168 ? 4.203 5.409 -11.821 1.00 90.50 168 SER A O 1
ATOM 1314 N N . SER A 1 169 ? 2.894 5.023 -13.603 1.00 89.88 169 SER A N 1
ATOM 1315 C CA . SER A 1 169 ? 1.807 5.906 -13.153 1.00 89.88 169 SER A CA 1
ATOM 1316 C C . SER A 1 169 ? 1.118 5.377 -11.891 1.00 89.88 169 SER A C 1
ATOM 1318 O O . SER A 1 169 ? 0.813 6.156 -10.994 1.00 89.88 169 SER A O 1
ATOM 1320 N N . GLU A 1 170 ? 0.876 4.066 -11.805 1.00 90.25 170 GLU A N 1
ATOM 1321 C CA . GLU A 1 170 ? 0.296 3.445 -10.606 1.00 90.25 170 GLU A CA 1
ATOM 1322 C C . GLU A 1 170 ? 1.276 3.493 -9.426 1.00 90.25 170 GLU A C 1
ATOM 1324 O O . GLU A 1 170 ? 0.875 3.789 -8.307 1.00 90.25 170 GLU A O 1
ATOM 1329 N N . ALA A 1 171 ? 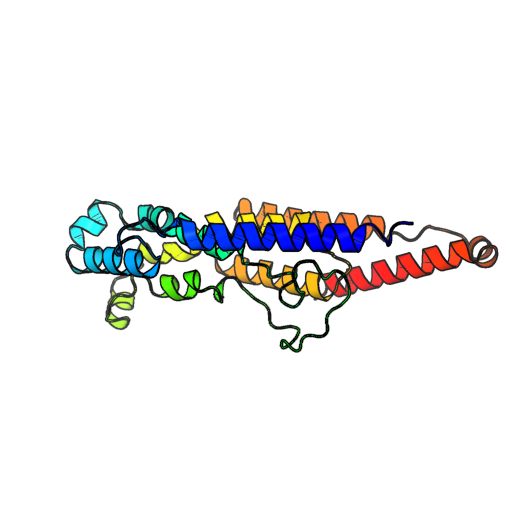2.571 3.278 -9.667 1.00 92.81 171 ALA A N 1
ATOM 1330 C CA . ALA A 1 171 ? 3.614 3.413 -8.657 1.00 92.81 171 ALA A CA 1
ATOM 1331 C C . ALA A 1 171 ? 3.659 4.832 -8.075 1.00 92.81 171 ALA A C 1
ATOM 1333 O O . ALA A 1 171 ? 3.696 4.993 -6.854 1.00 92.81 171 ALA A O 1
ATOM 1334 N N . ALA A 1 172 ? 3.597 5.855 -8.933 1.00 92.69 172 ALA A N 1
ATOM 1335 C CA . ALA A 1 172 ? 3.517 7.247 -8.504 1.00 92.69 172 ALA A CA 1
ATOM 1336 C C . ALA A 1 172 ? 2.252 7.517 -7.672 1.00 92.69 172 ALA A C 1
ATOM 1338 O O . ALA A 1 172 ? 2.338 8.168 -6.631 1.00 92.69 172 ALA A O 1
ATOM 1339 N N . ALA A 1 173 ? 1.100 6.969 -8.077 1.00 92.75 173 ALA A N 1
ATOM 1340 C CA . ALA A 1 173 ? -0.151 7.096 -7.332 1.00 92.75 173 ALA A CA 1
ATOM 1341 C C . ALA A 1 173 ? -0.084 6.422 -5.948 1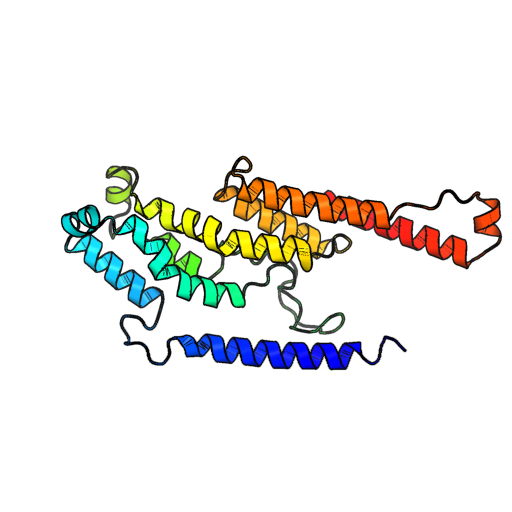.00 92.75 173 ALA A C 1
ATOM 1343 O O . ALA A 1 173 ? -0.448 7.046 -4.956 1.00 92.75 173 ALA A O 1
ATOM 1344 N N . ILE A 1 174 ? 0.484 5.211 -5.847 1.00 93.94 174 ILE A N 1
ATOM 1345 C CA . ILE A 1 174 ? 0.703 4.523 -4.560 1.00 93.94 174 ILE A CA 1
ATOM 1346 C C . ILE A 1 174 ? 1.567 5.381 -3.629 1.00 93.94 174 ILE A C 1
ATOM 1348 O O . ILE A 1 174 ? 1.243 5.535 -2.452 1.00 93.94 174 ILE A O 1
ATOM 1352 N N . VAL A 1 175 ? 2.671 5.940 -4.138 1.00 94.62 175 VAL A N 1
ATOM 1353 C CA . VAL A 1 175 ? 3.554 6.807 -3.342 1.00 94.62 175 VAL A CA 1
ATOM 1354 C C . VAL A 1 175 ? 2.814 8.071 -2.899 1.00 94.62 175 VAL A C 1
ATOM 1356 O O . VAL A 1 175 ? 2.904 8.440 -1.729 1.00 94.62 175 VAL A O 1
ATOM 1359 N N . ALA A 1 176 ? 2.051 8.703 -3.795 1.00 93.69 176 ALA A N 1
ATOM 1360 C CA . ALA A 1 176 ? 1.268 9.894 -3.481 1.00 93.69 176 ALA A CA 1
ATOM 1361 C C . ALA A 1 176 ? 0.229 9.629 -2.378 1.00 93.69 176 ALA A C 1
ATOM 1363 O O . ALA A 1 176 ? 0.156 10.402 -1.422 1.00 93.69 176 ALA A O 1
ATOM 1364 N N . ASP A 1 177 ? -0.507 8.518 -2.464 1.00 94.31 177 ASP A N 1
ATOM 1365 C CA . ASP A 1 177 ? -1.482 8.109 -1.449 1.00 94.31 177 ASP A CA 1
ATOM 1366 C C . ASP A 1 177 ? -0.810 7.830 -0.096 1.00 94.31 177 ASP A C 1
ATOM 1368 O O . ASP A 1 177 ? -1.318 8.220 0.957 1.00 94.31 177 ASP A O 1
ATOM 1372 N N . LEU A 1 178 ? 0.364 7.191 -0.095 1.00 95.56 178 LEU A N 1
ATOM 1373 C CA . LEU A 1 178 ? 1.117 6.938 1.136 1.00 95.56 178 LEU A CA 1
ATOM 1374 C C . LEU A 1 178 ? 1.633 8.233 1.779 1.00 95.56 178 LEU A C 1
ATOM 1376 O O . LEU A 1 178 ? 1.618 8.337 3.008 1.00 95.56 178 LEU A O 1
ATOM 1380 N N . CYS A 1 179 ? 2.041 9.227 0.984 1.00 94.62 179 CYS A N 1
ATOM 1381 C CA . CYS A 1 179 ? 2.487 10.531 1.483 1.00 94.62 179 CYS A CA 1
ATOM 1382 C C . CYS A 1 179 ? 1.387 11.319 2.211 1.00 94.62 179 CYS A C 1
ATOM 1384 O O . CYS A 1 179 ? 1.707 12.240 2.960 1.00 94.62 179 CYS A O 1
ATOM 1386 N N . VAL A 1 180 ? 0.109 10.957 2.039 1.00 94.56 180 VAL A N 1
ATOM 1387 C CA . VAL A 1 180 ? -0.998 11.540 2.815 1.00 94.56 180 VAL A CA 1
ATOM 1388 C C . VAL A 1 180 ? -0.911 11.151 4.297 1.00 94.56 180 VAL A C 1
ATOM 1390 O O . VAL A 1 180 ? -1.272 11.953 5.155 1.00 94.56 180 VAL A O 1
ATOM 1393 N N . TYR A 1 181 ? -0.412 9.949 4.613 1.00 93.75 181 TYR A N 1
ATOM 1394 C CA . TYR A 1 181 ? -0.386 9.409 5.984 1.00 93.75 181 TYR A CA 1
ATOM 1395 C C . TYR A 1 181 ? 1.013 9.299 6.584 1.00 93.75 181 TYR A C 1
ATOM 1397 O O . TYR A 1 181 ? 1.160 9.299 7.806 1.00 93.75 181 TYR A O 1
ATOM 1405 N N . VAL A 1 182 ? 2.035 9.140 5.744 1.00 94.31 182 VAL A N 1
ATOM 1406 C CA . VAL A 1 182 ? 3.408 8.891 6.176 1.00 94.31 182 VAL A CA 1
ATOM 1407 C C . VAL A 1 182 ? 4.304 9.988 5.598 1.00 94.31 182 VAL A C 1
ATOM 1409 O O . VAL A 1 182 ? 4.504 10.027 4.381 1.00 94.31 182 VAL A O 1
ATOM 1412 N N . PRO A 1 183 ? 4.844 10.884 6.442 1.00 93.56 183 PRO A N 1
ATOM 1413 C CA . PRO A 1 183 ? 5.745 11.936 5.990 1.00 93.56 183 PRO A CA 1
ATOM 1414 C C . PRO A 1 183 ? 6.991 11.363 5.296 1.00 93.56 183 PRO A C 1
ATOM 1416 O O . PRO A 1 183 ? 7.490 10.310 5.707 1.00 93.56 183 PRO A O 1
ATOM 1419 N N . PRO A 1 184 ? 7.537 12.047 4.275 1.00 90.31 184 PRO A N 1
ATOM 1420 C CA . PRO A 1 184 ? 8.725 11.588 3.554 1.00 90.31 184 PRO A CA 1
ATOM 1421 C C . PRO A 1 184 ? 9.987 11.526 4.427 1.00 90.31 184 PRO A C 1
ATOM 1423 O O . PRO A 1 184 ? 10.932 10.821 4.078 1.00 90.31 184 PRO A O 1
ATOM 1426 N N . GLU A 1 185 ? 10.017 12.239 5.555 1.00 92.44 185 GLU A N 1
ATOM 1427 C CA . GLU A 1 185 ? 11.121 12.223 6.517 1.00 92.44 185 GLU A CA 1
ATOM 1428 C C . GLU A 1 185 ? 11.115 10.983 7.423 1.00 92.44 185 GLU A C 1
ATOM 1430 O O . GLU A 1 185 ? 12.114 10.706 8.090 1.00 92.44 185 GLU A O 1
ATOM 1435 N N . GLU A 1 186 ? 10.003 10.243 7.483 1.00 94.38 186 GLU A N 1
ATOM 1436 C CA . GLU A 1 186 ? 9.920 9.020 8.276 1.00 94.38 186 GLU A CA 1
ATOM 1437 C C . GLU A 1 186 ? 10.811 7.931 7.655 1.00 94.38 186 GLU A C 1
ATOM 1439 O O . GLU A 1 186 ? 10.741 7.673 6.454 1.00 94.38 186 GLU A O 1
ATOM 1444 N N . GLU A 1 187 ? 11.620 7.252 8.479 1.00 94.19 187 GLU A N 1
ATOM 1445 C CA . GLU A 1 187 ? 12.624 6.261 8.045 1.00 94.19 187 GLU A CA 1
ATOM 1446 C C . GLU A 1 187 ? 12.055 5.238 7.051 1.00 94.19 187 GLU A C 1
ATOM 1448 O O . GLU A 1 187 ? 12.623 5.015 5.986 1.00 94.19 187 GLU A O 1
ATOM 1453 N N . ARG A 1 188 ? 10.871 4.691 7.341 1.00 91.62 188 ARG A N 1
ATOM 1454 C CA . ARG A 1 188 ? 10.215 3.689 6.489 1.00 91.62 188 ARG A CA 1
ATOM 1455 C C . ARG A 1 188 ? 9.768 4.230 5.130 1.00 91.62 188 ARG A C 1
ATOM 1457 O O . ARG A 1 188 ? 9.789 3.502 4.141 1.00 91.62 188 ARG A O 1
ATOM 1464 N N . MET A 1 189 ? 9.335 5.488 5.073 1.00 95.38 189 MET A N 1
ATOM 1465 C CA . MET A 1 189 ? 8.977 6.124 3.805 1.00 95.38 189 MET A CA 1
ATOM 1466 C C . MET A 1 189 ? 10.236 6.450 3.002 1.00 95.38 189 MET A C 1
ATOM 1468 O O . MET A 1 189 ? 10.280 6.186 1.803 1.00 95.38 189 MET A O 1
ATOM 1472 N N . ALA A 1 190 ? 11.288 6.942 3.660 1.00 95.38 190 ALA A N 1
ATOM 1473 C CA . ALA A 1 190 ? 12.579 7.173 3.022 1.00 95.38 190 ALA A CA 1
ATOM 1474 C C . ALA A 1 190 ? 13.176 5.878 2.435 1.00 95.38 190 ALA A C 1
ATOM 1476 O O . ALA A 1 190 ? 13.702 5.902 1.322 1.00 95.38 190 ALA A O 1
ATOM 1477 N N . GLU A 1 191 ? 13.041 4.742 3.129 1.00 95.06 191 GLU A N 1
ATOM 1478 C CA . GLU A 1 191 ? 13.411 3.418 2.608 1.00 95.06 191 GLU A CA 1
ATOM 1479 C C . GLU A 1 191 ? 12.628 3.058 1.337 1.00 95.06 191 GLU A C 1
ATOM 1481 O O . GLU A 1 191 ? 13.234 2.667 0.338 1.00 95.06 191 GLU A O 1
ATOM 1486 N N . LEU A 1 192 ? 11.301 3.237 1.338 1.00 96.19 192 LEU A N 1
ATOM 1487 C CA . LEU A 1 192 ? 10.457 2.983 0.164 1.00 96.19 192 LEU A CA 1
ATOM 1488 C C . LEU A 1 192 ? 10.855 3.873 -1.021 1.00 96.19 192 LEU A C 1
ATOM 1490 O O . LEU A 1 192 ? 11.016 3.376 -2.137 1.00 96.19 192 LEU A O 1
ATOM 1494 N N . LEU A 1 193 ? 11.064 5.171 -0.791 1.00 95.62 193 LEU A N 1
ATOM 1495 C CA . LEU A 1 193 ? 11.527 6.101 -1.826 1.00 95.62 193 LEU A CA 1
ATOM 1496 C C . LEU A 1 193 ? 12.916 5.707 -2.351 1.00 95.62 193 LEU A C 1
ATOM 1498 O O . LEU A 1 193 ? 13.156 5.753 -3.558 1.00 95.62 193 LEU A O 1
ATOM 1502 N N . GLY A 1 194 ? 13.808 5.249 -1.471 1.00 95.31 194 GLY A N 1
ATOM 1503 C CA . GLY A 1 194 ? 15.102 4.681 -1.845 1.00 95.31 194 GLY A CA 1
ATOM 1504 C C . GLY A 1 194 ? 14.970 3.444 -2.740 1.00 95.31 194 GLY A C 1
ATOM 1505 O O . GLY A 1 194 ? 15.672 3.349 -3.748 1.00 95.31 194 GLY A O 1
ATOM 1506 N N . CYS A 1 195 ? 14.036 2.534 -2.437 1.00 94.75 195 CYS A N 1
ATOM 1507 C CA . CYS A 1 195 ? 13.720 1.385 -3.293 1.00 94.75 195 CYS A CA 1
ATOM 1508 C C . CYS A 1 195 ? 13.248 1.834 -4.684 1.00 94.75 195 CYS A C 1
ATOM 1510 O O . CYS A 1 195 ? 13.747 1.327 -5.689 1.00 94.75 195 CYS A O 1
ATOM 1512 N N . VAL A 1 196 ? 12.338 2.812 -4.755 1.00 94.69 196 VAL A N 1
ATOM 1513 C CA . VAL A 1 196 ? 11.830 3.366 -6.024 1.00 94.69 196 VAL A CA 1
ATOM 1514 C C . VAL A 1 196 ? 12.966 3.958 -6.861 1.00 94.69 196 VAL A C 1
ATOM 1516 O O . VAL A 1 196 ? 13.094 3.638 -8.046 1.00 94.69 196 VAL A O 1
ATOM 1519 N N . VAL A 1 197 ? 13.831 4.773 -6.250 1.00 94.69 197 VAL A N 1
ATOM 1520 C CA . VAL A 1 197 ? 15.010 5.339 -6.924 1.00 94.69 197 VAL A CA 1
ATOM 1521 C C . VAL A 1 197 ? 15.942 4.230 -7.409 1.00 94.69 197 VAL A C 1
ATOM 1523 O O . VAL A 1 197 ? 16.354 4.255 -8.566 1.00 94.69 197 VAL A O 1
ATOM 1526 N N . GLY A 1 198 ? 16.217 3.218 -6.582 1.00 95.06 198 GLY A N 1
ATOM 1527 C CA . GLY A 1 198 ? 17.066 2.086 -6.956 1.00 95.06 198 GLY A CA 1
ATOM 1528 C C . GLY A 1 198 ? 16.535 1.298 -8.160 1.00 95.06 198 GLY A C 1
ATOM 1529 O O . GLY A 1 198 ? 17.309 0.937 -9.051 1.00 95.06 198 GLY A O 1
ATOM 1530 N N . VAL A 1 199 ? 15.217 1.081 -8.242 1.00 94.31 199 VAL A N 1
ATOM 1531 C CA . VAL A 1 199 ? 14.574 0.443 -9.406 1.00 94.31 199 VAL A CA 1
ATOM 1532 C C . VAL A 1 199 ? 14.754 1.296 -10.666 1.00 94.31 199 VAL A C 1
ATOM 1534 O O . VAL A 1 199 ? 15.139 0.773 -11.718 1.00 94.31 199 VAL A O 1
ATOM 1537 N N . LEU A 1 200 ? 14.545 2.612 -10.568 1.00 93.44 200 LEU A N 1
ATOM 1538 C CA . LEU A 1 200 ? 14.736 3.537 -11.691 1.00 93.44 200 LEU A CA 1
ATOM 1539 C C . LEU A 1 200 ? 16.201 3.617 -12.141 1.00 93.44 200 LEU A C 1
ATOM 1541 O O . LEU A 1 200 ? 16.469 3.614 -13.344 1.00 93.44 200 LEU A O 1
ATOM 1545 N N . GLU A 1 201 ? 17.153 3.641 -11.210 1.00 94.62 201 GLU A N 1
ATOM 1546 C CA . GLU A 1 201 ? 18.588 3.627 -11.510 1.00 94.62 201 GLU A CA 1
ATOM 1547 C C . GLU A 1 201 ? 19.003 2.332 -12.215 1.00 94.62 201 GLU A C 1
ATOM 1549 O O . GLU A 1 201 ? 19.696 2.378 -13.237 1.00 94.62 201 GLU A O 1
ATOM 1554 N N . ALA A 1 202 ? 18.541 1.177 -11.729 1.00 93.44 202 ALA A N 1
ATOM 1555 C CA . ALA A 1 202 ? 18.798 -0.113 -12.365 1.00 93.44 202 ALA A CA 1
ATOM 1556 C C . ALA A 1 202 ? 18.213 -0.167 -13.789 1.00 93.44 202 ALA A C 1
ATOM 1558 O O . ALA A 1 202 ? 18.886 -0.603 -14.732 1.00 93.44 202 ALA A O 1
ATOM 1559 N N . ALA A 1 203 ? 16.991 0.340 -13.979 1.00 92.81 203 ALA A N 1
ATOM 1560 C CA . ALA A 1 203 ? 16.360 0.438 -15.293 1.00 92.81 203 ALA A CA 1
ATOM 1561 C C . ALA A 1 203 ? 17.121 1.388 -16.232 1.00 92.81 203 ALA A C 1
ATOM 1563 O O . ALA A 1 203 ? 17.336 1.070 -17.409 1.00 92.81 203 ALA A O 1
ATOM 1564 N N . ALA A 1 204 ? 17.594 2.524 -15.713 1.00 92.31 204 ALA A N 1
ATOM 1565 C CA . ALA A 1 204 ? 18.399 3.481 -16.464 1.00 92.31 204 ALA A CA 1
ATOM 1566 C C . ALA A 1 204 ? 19.711 2.838 -16.931 1.00 92.31 204 ALA A C 1
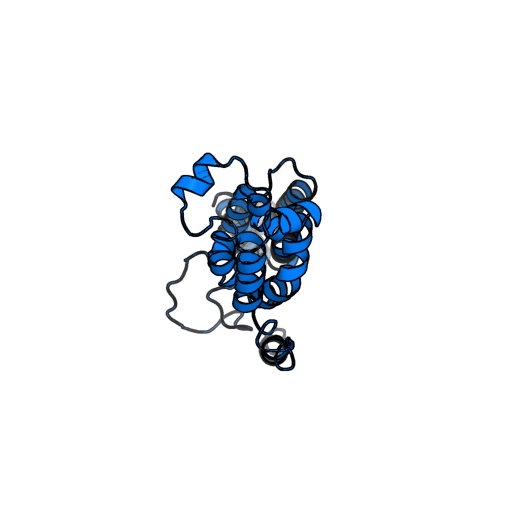ATOM 1568 O O . ALA A 1 204 ? 20.016 2.877 -18.128 1.00 92.31 204 ALA A O 1
ATOM 1569 N N . GLN A 1 205 ? 20.424 2.150 -16.035 1.00 91.75 205 GLN A N 1
ATOM 1570 C CA . GLN A 1 205 ? 21.649 1.415 -16.359 1.00 91.75 205 GLN A CA 1
ATOM 1571 C C . GLN A 1 205 ? 21.407 0.341 -17.432 1.00 91.75 205 GLN A C 1
ATOM 1573 O O . GLN A 1 205 ? 22.167 0.262 -18.404 1.00 91.75 205 GLN A O 1
ATOM 1578 N N . ALA A 1 206 ? 20.316 -0.424 -17.328 1.00 89.38 206 ALA A N 1
ATOM 1579 C CA . ALA A 1 206 ? 19.943 -1.435 -18.320 1.00 89.38 206 ALA A CA 1
ATOM 1580 C C . ALA A 1 206 ? 19.620 -0.831 -19.704 1.00 89.38 206 ALA A C 1
ATOM 1582 O O . ALA A 1 206 ? 19.840 -1.472 -20.740 1.00 89.38 206 ALA A O 1
ATOM 1583 N N . SER A 1 207 ? 19.140 0.416 -19.736 1.00 89.69 207 SER A N 1
ATOM 1584 C CA . SER A 1 207 ? 18.795 1.145 -20.963 1.00 89.69 207 SER A CA 1
ATOM 1585 C C . SER A 1 207 ? 19.973 1.882 -21.628 1.00 89.69 207 SER A C 1
ATOM 1587 O O . SER A 1 207 ? 19.812 2.421 -22.725 1.00 89.69 207 SER A O 1
ATOM 1589 N N . THR A 1 208 ? 21.170 1.862 -21.025 1.00 90.19 208 THR A N 1
ATOM 1590 C CA . THR A 1 208 ? 22.358 2.578 -21.523 1.00 90.19 208 THR A CA 1
ATOM 1591 C C . THR A 1 208 ? 22.700 2.205 -22.967 1.00 90.19 208 THR A C 1
ATOM 1593 O O . THR A 1 208 ? 22.888 1.029 -23.306 1.00 90.19 208 THR A O 1
ATOM 1596 N N . LEU A 1 209 ? 22.827 3.216 -23.827 1.00 88.94 209 LEU A N 1
ATOM 1597 C CA . LEU A 1 209 ? 23.185 3.041 -25.232 1.00 88.94 209 LEU A CA 1
ATOM 1598 C C . LEU A 1 209 ? 24.677 2.688 -25.369 1.00 88.94 209 LEU A C 1
ATOM 1600 O O . LEU A 1 209 ? 25.521 3.440 -24.881 1.00 88.94 209 LEU A O 1
ATOM 1604 N N . PRO A 1 210 ? 25.031 1.575 -26.039 1.00 87.94 210 PRO A N 1
ATOM 1605 C CA . PRO A 1 210 ? 26.417 1.285 -26.375 1.00 87.94 210 PRO A CA 1
ATOM 1606 C C . PRO A 1 210 ? 27.021 2.409 -27.235 1.00 87.94 210 PRO A C 1
ATOM 1608 O O . PRO A 1 210 ? 26.367 2.852 -28.183 1.00 87.94 210 PRO A O 1
ATOM 1611 N N . PRO A 1 211 ? 28.268 2.842 -26.978 1.00 88.44 211 PRO A N 1
ATOM 1612 C CA . PRO A 1 211 ? 28.925 3.907 -27.737 1.00 88.44 211 PRO A CA 1
ATOM 1613 C C . PRO A 1 211 ? 29.481 3.384 -29.074 1.00 88.44 211 PRO A C 1
ATOM 1615 O O . PRO A 1 211 ? 30.673 3.495 -29.362 1.00 88.44 211 PRO A O 1
ATOM 1618 N N . TRP A 1 212 ? 28.642 2.741 -29.887 1.00 89.94 212 TRP A N 1
ATOM 1619 C CA . TRP A 1 212 ? 29.061 2.186 -31.172 1.00 89.94 212 TRP A CA 1
ATOM 1620 C C . TRP A 1 212 ? 29.175 3.279 -32.242 1.00 89.94 212 TRP A C 1
ATOM 1622 O O . TRP A 1 212 ? 28.262 4.096 -32.381 1.00 89.94 212 TRP A O 1
ATOM 1632 N N . PRO A 1 213 ? 30.262 3.300 -33.035 1.00 89.31 213 PRO A N 1
ATOM 1633 C CA . PRO A 1 213 ? 30.407 4.267 -34.112 1.00 89.31 213 PRO A CA 1
ATOM 1634 C C . PRO A 1 213 ? 29.384 3.990 -35.228 1.00 89.31 213 PRO A C 1
ATOM 1636 O O . PRO A 1 213 ? 29.053 2.825 -35.471 1.00 89.31 213 PRO A O 1
ATOM 1639 N N . PRO A 1 214 ? 28.943 5.015 -35.985 1.00 87.31 214 PRO A N 1
ATOM 1640 C CA . PRO A 1 214 ? 27.949 4.854 -37.053 1.00 87.31 214 PRO A CA 1
ATOM 1641 C C . PRO A 1 214 ? 28.318 3.781 -38.087 1.00 87.31 214 PRO A C 1
ATOM 1643 O O . PRO A 1 214 ? 27.452 3.062 -38.575 1.00 87.31 214 PRO A O 1
ATOM 1646 N N . ALA A 1 215 ? 29.615 3.618 -38.363 1.00 87.69 215 ALA A N 1
ATOM 1647 C CA . ALA A 1 215 ? 30.128 2.585 -39.258 1.00 87.69 215 ALA A CA 1
ATOM 1648 C C . ALA A 1 215 ? 29.863 1.152 -38.752 1.00 87.69 215 ALA A C 1
ATOM 1650 O O . ALA A 1 215 ? 29.569 0.270 -39.552 1.00 87.69 215 ALA A O 1
ATOM 1651 N N . ALA A 1 216 ? 29.929 0.912 -37.437 1.00 83.94 216 ALA A N 1
ATOM 1652 C CA . ALA A 1 216 ? 29.656 -0.402 -36.847 1.00 83.94 216 ALA A CA 1
ATOM 1653 C C . ALA A 1 216 ? 28.155 -0.726 -36.835 1.00 83.94 216 ALA A C 1
ATOM 1655 O O . ALA A 1 216 ? 27.770 -1.879 -37.018 1.00 83.94 216 ALA A O 1
ATOM 1656 N N . VAL A 1 217 ? 27.311 0.296 -36.662 1.00 88.31 217 VAL A N 1
ATOM 1657 C CA . VAL A 1 217 ? 25.848 0.160 -36.723 1.00 88.31 217 VAL A CA 1
ATOM 1658 C C . VAL A 1 217 ? 25.396 -0.136 -38.152 1.00 88.31 217 VAL A C 1
ATOM 1660 O O . VAL A 1 217 ? 24.635 -1.072 -38.365 1.00 88.31 217 VAL A O 1
ATOM 1663 N N . ALA A 1 218 ? 25.936 0.585 -39.138 1.00 88.31 218 ALA A N 1
ATOM 1664 C CA . ALA A 1 218 ? 25.636 0.360 -40.553 1.00 88.31 218 ALA A CA 1
ATOM 1665 C C . ALA A 1 218 ? 26.108 -1.016 -41.064 1.00 88.31 218 ALA A C 1
ATOM 1667 O O . ALA A 1 218 ? 25.549 -1.547 -42.020 1.00 88.31 218 ALA A O 1
ATOM 1668 N N . ALA A 1 219 ? 27.132 -1.599 -40.435 1.00 89.88 219 ALA A N 1
ATOM 1669 C CA . ALA A 1 219 ? 27.691 -2.891 -40.823 1.00 89.88 219 ALA A CA 1
ATOM 1670 C C . ALA A 1 219 ? 26.899 -4.103 -40.297 1.00 89.88 219 ALA A C 1
ATOM 1672 O O . ALA A 1 219 ? 27.113 -5.213 -40.784 1.00 89.88 219 ALA A O 1
ATOM 1673 N N . SER A 1 220 ? 26.015 -3.933 -39.304 1.00 92.38 220 SER A N 1
ATOM 1674 C CA . SER A 1 220 ? 25.285 -5.049 -38.693 1.00 92.38 220 SER A CA 1
ATOM 1675 C C . SER A 1 220 ? 23.837 -4.683 -38.347 1.00 92.38 220 SER A C 1
ATOM 1677 O O . SER A 1 220 ? 23.614 -3.872 -37.443 1.00 92.38 220 SER A O 1
ATOM 1679 N N . PRO A 1 221 ? 22.834 -5.358 -38.943 1.00 90.44 221 PRO A N 1
ATOM 1680 C CA . PRO A 1 221 ? 21.426 -5.115 -38.613 1.00 90.44 221 PRO A CA 1
ATOM 1681 C C . PRO A 1 221 ? 21.096 -5.471 -37.153 1.00 90.44 221 PRO A C 1
ATOM 1683 O O . PRO A 1 221 ? 20.165 -4.927 -36.563 1.00 90.44 221 PRO A O 1
ATOM 1686 N N . VAL A 1 222 ? 21.882 -6.356 -36.529 1.00 89.81 222 VAL A N 1
ATOM 1687 C CA . VAL A 1 222 ? 21.731 -6.708 -35.110 1.00 89.81 222 VAL A CA 1
ATOM 1688 C C . VAL A 1 222 ? 22.154 -5.544 -34.211 1.00 89.81 222 VAL A C 1
ATOM 1690 O O . VAL A 1 222 ? 21.487 -5.268 -33.214 1.00 89.81 222 VAL A O 1
ATOM 1693 N N . ALA A 1 223 ? 23.230 -4.834 -34.564 1.00 87.94 223 ALA A N 1
ATOM 1694 C CA . ALA A 1 223 ? 23.692 -3.674 -33.804 1.00 87.94 223 ALA A CA 1
ATOM 1695 C C . ALA A 1 223 ? 22.660 -2.533 -33.855 1.00 87.94 223 ALA A C 1
ATOM 1697 O O . ALA A 1 223 ? 22.316 -1.951 -32.823 1.00 87.94 223 ALA A O 1
ATOM 1698 N N . GLU A 1 224 ? 22.095 -2.273 -35.034 1.00 89.06 224 GLU A N 1
ATOM 1699 C CA . GLU A 1 224 ? 21.002 -1.314 -35.209 1.00 89.06 224 GLU A CA 1
ATOM 1700 C C . GLU A 1 224 ? 19.766 -1.692 -34.376 1.00 89.06 224 GLU A C 1
ATOM 1702 O O . GLU A 1 224 ? 19.241 -0.864 -33.625 1.00 89.06 224 GLU A O 1
ATOM 1707 N N . ALA A 1 225 ? 19.343 -2.960 -34.421 1.00 90.00 225 ALA A N 1
ATOM 1708 C CA . ALA A 1 225 ? 18.194 -3.440 -33.654 1.00 90.00 225 ALA A CA 1
ATOM 1709 C C . ALA A 1 225 ? 18.391 -3.299 -32.133 1.00 90.00 225 ALA A C 1
ATOM 1711 O O . ALA A 1 225 ? 17.466 -2.889 -31.421 1.00 90.00 225 ALA A O 1
ATOM 1712 N N . VAL A 1 226 ? 19.592 -3.599 -31.620 1.00 90.00 226 VAL A N 1
ATOM 1713 C CA . VAL A 1 226 ? 19.920 -3.448 -30.192 1.00 90.00 226 VAL A CA 1
ATOM 1714 C C . VAL A 1 226 ? 19.870 -1.981 -29.767 1.00 90.00 226 VAL A C 1
ATOM 1716 O O . VAL A 1 226 ? 19.259 -1.678 -28.737 1.00 90.00 226 VAL A O 1
ATOM 1719 N N . LEU A 1 227 ? 20.448 -1.071 -30.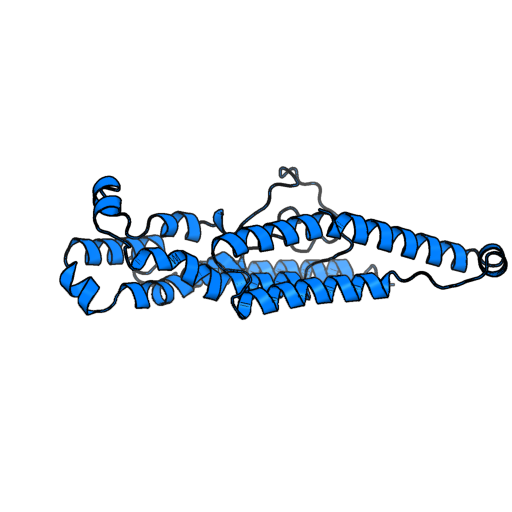557 1.00 90.38 227 LEU A N 1
ATOM 1720 C CA . LEU A 1 227 ? 20.400 0.368 -30.281 1.00 90.38 227 LEU A CA 1
ATOM 1721 C C . LEU A 1 227 ? 18.966 0.898 -30.304 1.00 90.38 227 LEU A C 1
ATOM 1723 O O . LEU A 1 227 ? 18.542 1.545 -29.348 1.00 90.38 227 LEU A O 1
ATOM 1727 N N . ALA A 1 228 ? 18.188 0.563 -31.335 1.00 89.69 228 ALA A N 1
ATOM 1728 C CA . ALA A 1 228 ? 16.793 0.984 -31.447 1.00 89.69 228 ALA A CA 1
ATOM 1729 C C . ALA A 1 228 ? 15.923 0.439 -30.301 1.00 89.69 228 ALA A C 1
ATOM 1731 O O . ALA A 1 228 ? 14.982 1.103 -29.856 1.00 89.69 228 ALA A O 1
ATOM 1732 N N . ARG A 1 229 ? 16.208 -0.773 -29.804 1.00 90.06 229 ARG A N 1
ATOM 1733 C CA . ARG A 1 229 ? 15.521 -1.340 -28.634 1.00 90.06 229 ARG A CA 1
ATOM 1734 C C . ARG A 1 229 ? 15.876 -0.584 -27.356 1.00 90.06 229 ARG A C 1
ATOM 1736 O O . ARG A 1 229 ? 14.965 -0.185 -26.636 1.00 90.06 229 ARG A O 1
ATOM 1743 N N . ARG A 1 230 ? 17.166 -0.362 -27.087 1.00 91.56 230 ARG A N 1
ATOM 1744 C CA . ARG A 1 230 ? 17.620 0.352 -25.880 1.00 91.56 230 ARG A CA 1
ATOM 1745 C C . ARG A 1 230 ? 17.188 1.815 -25.876 1.00 91.56 230 ARG A C 1
ATOM 1747 O O . ARG A 1 230 ? 16.724 2.296 -24.852 1.00 91.56 230 ARG A O 1
ATOM 1754 N N . PHE A 1 231 ? 17.214 2.479 -27.030 1.00 91.19 231 PHE A N 1
ATOM 1755 C CA . PHE A 1 231 ? 16.692 3.836 -27.178 1.00 91.19 231 PHE A CA 1
ATOM 1756 C C . PHE A 1 231 ? 15.196 3.900 -26.857 1.00 91.19 231 PHE A C 1
ATOM 1758 O O . PHE A 1 231 ? 14.766 4.740 -26.072 1.00 91.19 231 PHE A O 1
ATOM 1765 N N . ARG A 1 232 ? 14.393 2.970 -27.394 1.00 90.31 232 ARG A N 1
ATOM 1766 C CA . ARG A 1 232 ? 12.962 2.887 -27.059 1.00 90.31 232 ARG A CA 1
ATOM 1767 C C . ARG A 1 232 ? 12.726 2.604 -25.576 1.00 90.31 232 ARG A C 1
ATOM 1769 O O . ARG A 1 232 ? 11.814 3.194 -25.008 1.00 90.31 232 ARG A O 1
ATOM 1776 N N . ALA A 1 233 ? 13.530 1.739 -24.959 1.00 89.38 233 ALA A N 1
ATOM 1777 C CA . ALA A 1 233 ? 13.459 1.468 -23.525 1.00 89.38 233 ALA A CA 1
ATOM 1778 C C . ALA A 1 233 ? 13.781 2.723 -22.696 1.00 89.38 233 ALA A C 1
ATOM 1780 O O . ALA A 1 233 ? 12.994 3.082 -21.828 1.00 89.38 233 ALA A O 1
ATOM 1781 N N . ALA A 1 234 ? 14.851 3.449 -23.030 1.00 91.38 234 ALA A N 1
ATOM 1782 C CA . ALA A 1 234 ? 15.209 4.707 -22.374 1.00 91.38 234 ALA A CA 1
ATOM 1783 C C . ALA A 1 234 ? 14.102 5.767 -22.516 1.00 91.38 234 ALA A C 1
ATOM 1785 O O . ALA A 1 234 ? 13.733 6.413 -21.541 1.00 91.38 234 ALA A O 1
ATOM 1786 N N . VAL A 1 235 ? 13.505 5.910 -23.706 1.00 90.38 235 VAL A N 1
ATOM 1787 C CA . VAL A 1 235 ? 12.376 6.835 -23.921 1.00 90.38 235 VAL A CA 1
ATOM 1788 C C . VAL A 1 235 ? 11.154 6.438 -23.088 1.00 90.38 235 VAL A C 1
ATOM 1790 O O . VAL A 1 235 ? 10.480 7.316 -22.556 1.00 90.38 235 VAL A O 1
ATOM 1793 N N . ARG A 1 236 ? 10.846 5.139 -22.968 1.00 89.50 236 ARG A N 1
ATOM 1794 C CA . ARG A 1 236 ? 9.744 4.664 -22.112 1.00 89.50 236 ARG A CA 1
ATOM 1795 C C . ARG A 1 236 ? 10.014 4.950 -20.641 1.00 89.50 236 ARG A C 1
ATOM 1797 O O . ARG A 1 236 ? 9.136 5.491 -19.988 1.00 89.50 236 ARG A O 1
ATOM 1804 N N . LEU A 1 237 ? 11.226 4.664 -20.171 1.00 91.38 237 LEU A N 1
ATOM 1805 C CA . LEU A 1 237 ? 11.639 4.942 -18.799 1.00 91.38 237 LEU A CA 1
ATOM 1806 C C . LEU A 1 237 ? 11.530 6.436 -18.471 1.00 91.38 237 LEU A C 1
ATOM 1808 O O . LEU A 1 237 ? 10.923 6.797 -17.473 1.00 91.38 237 LEU A O 1
ATOM 1812 N N . LEU A 1 238 ? 12.046 7.310 -19.343 1.00 88.94 238 LEU A N 1
ATOM 1813 C CA . LEU A 1 238 ? 11.969 8.764 -19.154 1.00 88.94 238 LEU A CA 1
ATOM 1814 C C . LEU A 1 238 ? 10.529 9.274 -19.114 1.00 88.94 238 LEU A C 1
ATOM 1816 O O . LEU A 1 238 ? 10.218 10.180 -18.352 1.00 88.94 238 LEU A O 1
ATOM 1820 N N . ARG A 1 239 ? 9.649 8.706 -19.942 1.00 86.31 239 ARG A N 1
ATOM 1821 C CA . ARG A 1 239 ? 8.228 9.055 -19.912 1.00 86.31 239 ARG A CA 1
ATOM 1822 C C . ARG A 1 239 ? 7.547 8.541 -18.646 1.00 86.31 239 ARG A C 1
ATOM 1824 O O . ARG A 1 239 ? 6.717 9.256 -18.108 1.00 86.31 239 ARG A O 1
ATOM 1831 N N . GLY A 1 240 ? 7.898 7.341 -18.186 1.00 85.31 240 GLY A N 1
ATOM 1832 C CA . GLY A 1 240 ? 7.345 6.749 -16.971 1.00 85.31 240 GLY A CA 1
ATOM 1833 C C . GLY A 1 240 ? 7.794 7.480 -15.708 1.00 85.31 240 GLY A C 1
ATOM 1834 O O . GLY A 1 240 ? 6.986 7.678 -14.820 1.00 85.31 240 GLY A O 1
ATOM 1835 N N . ALA A 1 241 ? 9.047 7.934 -15.655 1.00 83.75 241 ALA A N 1
ATOM 1836 C CA . ALA A 1 241 ? 9.582 8.724 -14.544 1.00 83.75 241 ALA A CA 1
ATOM 1837 C C . ALA A 1 241 ? 9.065 10.176 -14.508 1.00 83.75 241 ALA A C 1
ATOM 1839 O O . ALA A 1 241 ? 9.280 10.875 -13.524 1.00 83.75 241 ALA A O 1
ATOM 1840 N N . ALA A 1 242 ? 8.447 10.647 -15.595 1.00 78.88 242 ALA A N 1
ATOM 1841 C CA . ALA A 1 242 ? 7.852 11.979 -15.695 1.00 78.88 242 ALA A CA 1
ATOM 1842 C C . ALA A 1 242 ? 6.322 11.980 -15.512 1.00 78.88 242 ALA A C 1
ATOM 1844 O O . ALA A 1 242 ? 5.721 13.053 -15.589 1.00 78.88 242 ALA A O 1
ATOM 1845 N N . ALA A 1 243 ? 5.712 10.799 -15.363 1.00 61.91 243 ALA A N 1
ATOM 1846 C CA . ALA A 1 243 ? 4.294 10.620 -15.060 1.00 61.91 243 ALA A CA 1
ATOM 1847 C C . ALA A 1 243 ? 4.055 10.795 -13.557 1.00 61.91 243 ALA A C 1
ATOM 1849 O O . ALA A 1 243 ? 3.016 11.402 -13.222 1.00 61.91 243 ALA A O 1
#

Nearest PDB structures (foldseek):
  8ro0-assembly1_PX  TM=7.818E-01  e=1.360E-05  Caenorhabditis elegans
  8ro1-assembly1_PX  TM=7.846E-01  e=2.219E-05  Caenorhabditis elegans

Sequence (243 aa):
WEGLEEPAQAERYAARHREVMEAAATVFADADEEFASLGAVKARLEDFKLSYPRDYGNTYMHLSTPALFSPYVRLQLMAWDPLFADEPPGAGAAANGQTRAGVHKGFDKQAWYETLFDYGLGPDPAAAAMAGDDPDAELVPTLVRKLVLPVAQHLLERCWDPFSMRHSSEAAAIVADLCVYVPPEEERMAELLGCVVGVLEAAAQASTLPPWPPAAVAASPVAEAVLARRFRAAVRLLRGAAA

Radius of gyration: 23.57 Å; Cα contacts (8 Å, |Δi|>4): 189; chains: 1; bounding box: 53×44×72 Å

pLDDT: mean 84.99, std 15.71, range [29.77, 97.5]

Organism: NCBI:txid1034604